Protein AF-A0A194AM82-F1 (afdb_monomer_lite)

Sequence (212 aa):
MKMALCCKLHKVRFSKILNLSLDFRRFFLSESYRCSDAWTRRLQAPLLQKFDFNELASRMYEKHEQQGITSVVDMQILTAKMDQLTMSNIELMEKIMFQYRHSKTYNPVDDSIVEAVVRAYINLDSAERLLPLIKDKFNYGLIPDSYTASLLMDYFIKKGSISEAAHIAYEMMLQEDFSNNVTYLLSLYACCKRLESLSDLTEEETDGTEEE

Organism: Pinctada fucata (NCBI:txid50426)

Structure (mmCIF, N/CA/C/O ba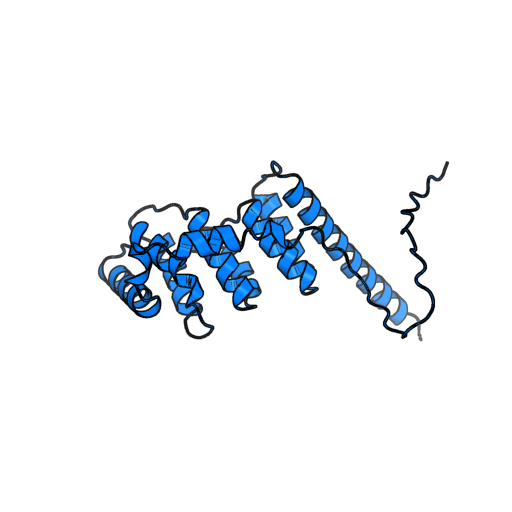ckbone):
data_AF-A0A194AM82-F1
#
_entry.id   AF-A0A194AM82-F1
#
loop_
_atom_site.group_PDB
_atom_site.id
_atom_site.type_symbol
_atom_site.label_atom_id
_atom_site.label_alt_id
_atom_site.label_comp_id
_atom_site.label_asym_id
_atom_site.label_entity_id
_atom_site.label_seq_id
_atom_site.pdbx_PDB_ins_code
_atom_site.Cartn_x
_atom_site.Cartn_y
_atom_site.Cartn_z
_atom_site.occupancy
_atom_site.B_iso_or_equiv
_atom_site.auth_seq_id
_atom_site.auth_comp_id
_atom_site.auth_asym_id
_atom_site.auth_atom_id
_atom_site.pdbx_PDB_model_num
ATOM 1 N N . MET A 1 1 ? 31.877 -11.424 -34.055 1.00 32.78 1 MET A N 1
ATOM 2 C CA . MET A 1 1 ? 30.735 -12.025 -33.336 1.00 32.78 1 MET A CA 1
ATOM 3 C C . MET A 1 1 ? 29.969 -10.903 -32.635 1.00 32.78 1 MET A C 1
ATOM 5 O O . MET A 1 1 ? 30.317 -10.531 -31.529 1.00 32.78 1 MET A O 1
ATOM 9 N N . LYS A 1 2 ? 29.013 -10.268 -33.325 1.00 30.61 2 LYS A N 1
ATOM 10 C CA . LYS A 1 2 ? 28.094 -9.270 -32.750 1.00 30.61 2 LYS A CA 1
ATOM 11 C C . LYS A 1 2 ? 26.686 -9.758 -33.079 1.00 30.61 2 LYS A C 1
ATOM 13 O O . LYS A 1 2 ? 26.302 -9.730 -34.243 1.00 30.61 2 LYS A O 1
ATOM 18 N N . MET A 1 3 ? 25.969 -10.288 -32.092 1.00 28.81 3 MET A N 1
ATOM 19 C CA . MET A 1 3 ? 24.555 -10.625 -32.246 1.00 28.81 3 MET A CA 1
ATOM 20 C C . MET A 1 3 ? 23.723 -9.435 -31.787 1.00 28.81 3 MET A C 1
ATOM 22 O O . MET A 1 3 ? 23.601 -9.172 -30.597 1.00 28.81 3 MET A O 1
ATOM 26 N N . ALA A 1 4 ? 23.172 -8.712 -32.758 1.00 32.12 4 ALA A N 1
ATOM 27 C CA . ALA A 1 4 ? 22.090 -7.772 -32.537 1.00 32.12 4 ALA A CA 1
ATOM 28 C C . ALA A 1 4 ? 20.788 -8.569 -32.360 1.00 32.12 4 ALA A C 1
ATOM 30 O O . ALA A 1 4 ? 20.318 -9.212 -33.301 1.00 32.12 4 ALA A O 1
ATOM 31 N N . LEU A 1 5 ? 20.196 -8.530 -31.166 1.00 33.12 5 LEU A N 1
ATOM 32 C CA . LEU A 1 5 ? 18.804 -8.930 -30.968 1.00 33.12 5 LEU A CA 1
ATOM 33 C C . LEU A 1 5 ? 17.905 -7.816 -31.513 1.00 33.12 5 LEU A C 1
ATOM 35 O O . LEU A 1 5 ? 17.524 -6.875 -30.826 1.00 33.12 5 LEU A O 1
ATOM 39 N N . CYS A 1 6 ? 17.600 -7.914 -32.805 1.00 30.84 6 CYS A N 1
ATOM 40 C CA . CYS A 1 6 ? 16.584 -7.107 -33.461 1.00 30.84 6 CYS A CA 1
ATOM 41 C C . CYS A 1 6 ? 15.200 -7.628 -33.039 1.00 30.84 6 CYS A C 1
ATOM 43 O O . CYS A 1 6 ? 14.691 -8.595 -33.611 1.00 30.84 6 CYS A O 1
ATOM 45 N N . CYS A 1 7 ? 14.586 -6.997 -32.036 1.00 33.06 7 CYS A N 1
ATOM 46 C CA . CYS A 1 7 ? 13.161 -7.160 -31.753 1.00 33.06 7 CYS A CA 1
ATOM 47 C C . CYS A 1 7 ? 12.358 -6.614 -32.942 1.00 33.06 7 CYS A C 1
ATOM 49 O O . CYS A 1 7 ? 12.108 -5.415 -33.060 1.00 33.06 7 CYS A O 1
ATOM 51 N N . LYS A 1 8 ? 11.976 -7.501 -33.867 1.00 33.91 8 LYS A N 1
ATOM 52 C CA . LYS A 1 8 ? 11.090 -7.174 -34.987 1.00 33.91 8 LYS A CA 1
ATOM 53 C C . LYS A 1 8 ? 9.702 -6.822 -34.451 1.00 33.91 8 LYS A C 1
ATOM 55 O O . LYS A 1 8 ? 8.880 -7.697 -34.196 1.00 33.91 8 LYS A O 1
ATOM 60 N N . LEU A 1 9 ? 9.430 -5.526 -34.333 1.00 39.31 9 LEU A N 1
ATOM 61 C CA . LEU A 1 9 ? 8.074 -4.991 -34.268 1.00 39.31 9 LEU A CA 1
ATOM 62 C C . LEU A 1 9 ? 7.344 -5.374 -35.562 1.00 39.31 9 LEU A C 1
ATOM 64 O O . LEU A 1 9 ? 7.725 -4.962 -36.661 1.00 39.31 9 LEU A O 1
ATOM 68 N N . HIS A 1 10 ? 6.300 -6.189 -35.436 1.00 32.84 10 HIS A N 1
ATOM 69 C CA . HIS A 1 10 ? 5.441 -6.569 -36.549 1.00 32.84 10 HIS A CA 1
ATOM 70 C C . HIS A 1 10 ? 4.645 -5.329 -36.998 1.00 32.84 10 HIS A C 1
ATOM 72 O O . HIS A 1 10 ? 3.606 -4.999 -36.432 1.00 32.84 10 HIS A O 1
ATOM 78 N N . LYS A 1 11 ? 5.146 -4.606 -38.008 1.00 36.44 11 LYS A N 1
ATOM 79 C CA . LYS A 1 11 ? 4.400 -3.528 -38.675 1.00 36.44 11 LYS A CA 1
ATOM 80 C C . LYS A 1 11 ? 3.257 -4.145 -39.479 1.00 36.44 11 LYS A C 1
ATOM 82 O O . LYS A 1 11 ? 3.450 -4.576 -40.614 1.00 36.44 11 LYS A O 1
ATOM 87 N N . VAL A 1 12 ? 2.066 -4.190 -38.894 1.00 41.62 12 VAL A N 1
ATOM 88 C CA . VAL A 1 12 ? 0.831 -4.435 -39.644 1.00 41.62 12 VAL A CA 1
ATOM 89 C C . VAL A 1 12 ? 0.488 -3.137 -40.381 1.00 41.62 12 VAL A C 1
ATOM 91 O O . VAL A 1 12 ? 0.204 -2.115 -39.762 1.00 41.62 12 VAL A O 1
ATOM 94 N N . ARG A 1 13 ? 0.587 -3.151 -41.715 1.00 34.31 13 ARG A N 1
ATOM 95 C CA . ARG A 1 13 ? 0.208 -2.026 -42.583 1.00 34.31 13 ARG A CA 1
ATOM 96 C C . ARG A 1 13 ? -1.318 -1.954 -42.674 1.00 34.31 13 ARG A C 1
ATOM 98 O O . ARG A 1 13 ? -1.911 -2.713 -43.433 1.00 34.31 13 ARG A O 1
ATOM 105 N N . PHE A 1 14 ? -1.932 -1.009 -41.969 1.00 35.41 14 PHE A N 1
ATOM 106 C CA . PHE A 1 14 ? -3.259 -0.510 -42.329 1.00 35.41 14 PHE A CA 1
ATOM 107 C C . PHE A 1 14 ? -3.101 0.693 -43.263 1.00 35.41 14 PHE A C 1
ATOM 109 O O . PHE A 1 14 ? -2.370 1.642 -42.984 1.00 35.41 14 PHE A O 1
ATOM 116 N N . SER A 1 15 ? -3.725 0.608 -44.434 1.00 35.66 15 SER A N 1
ATOM 117 C CA . SER A 1 15 ? -3.709 1.640 -45.466 1.00 35.66 15 SER A CA 1
ATOM 118 C C . SER A 1 15 ? -4.559 2.848 -45.065 1.00 35.66 15 SER A C 1
ATOM 120 O O . SER A 1 15 ? -5.743 2.686 -44.798 1.00 35.66 15 SER A O 1
ATOM 122 N N . LYS A 1 16 ? -3.931 4.034 -45.099 1.00 45.62 16 LYS A N 1
ATOM 123 C CA . LYS A 1 16 ? -4.493 5.396 -45.217 1.00 45.62 16 LYS A CA 1
ATOM 124 C C . LYS A 1 16 ? -5.854 5.639 -44.541 1.00 45.62 16 LYS A C 1
ATOM 126 O O . LYS A 1 16 ? -6.866 5.462 -45.199 1.00 45.62 16 LYS A O 1
ATOM 131 N N . ILE A 1 17 ? -5.837 6.184 -43.319 1.00 42.56 17 ILE A N 1
ATOM 132 C CA . ILE A 1 17 ? -6.759 7.207 -42.776 1.00 42.56 17 ILE A CA 1
ATOM 133 C C . ILE A 1 17 ? -6.094 7.774 -41.498 1.00 42.56 17 ILE A C 1
ATOM 135 O O . ILE A 1 17 ? -5.709 7.000 -40.633 1.00 42.56 17 ILE A O 1
ATOM 139 N N . LEU A 1 18 ? -5.974 9.110 -41.419 1.00 37.00 18 LEU A N 1
ATOM 140 C CA . LEU A 1 18 ? -5.574 9.951 -40.270 1.00 37.00 18 LEU A CA 1
ATOM 141 C C . LEU A 1 18 ? -4.182 9.712 -39.636 1.00 37.00 18 LEU A C 1
ATOM 143 O O . LEU A 1 18 ? -3.882 8.661 -39.083 1.00 37.00 18 LEU A O 1
ATOM 147 N N . ASN A 1 19 ? -3.356 10.767 -39.640 1.00 39.09 19 ASN A N 1
ATOM 148 C CA . ASN A 1 19 ? -2.159 10.899 -38.803 1.00 39.09 19 ASN A CA 1
ATOM 149 C C . ASN A 1 19 ? -2.562 10.995 -37.318 1.00 39.09 19 ASN A C 1
ATOM 151 O O . ASN A 1 19 ? -2.508 12.064 -36.719 1.00 39.09 19 ASN A O 1
ATOM 155 N N . LEU A 1 20 ? -2.977 9.880 -36.725 1.00 33.66 20 LEU A N 1
ATOM 156 C CA . LEU A 1 20 ? -2.804 9.644 -35.300 1.00 33.66 20 LEU A CA 1
ATOM 157 C C . LEU A 1 20 ? -1.699 8.599 -35.173 1.00 33.66 20 LEU A C 1
ATOM 159 O O . LEU A 1 20 ? -1.933 7.411 -35.401 1.00 33.66 20 LEU A O 1
ATOM 163 N N . SER A 1 21 ? -0.488 9.023 -34.813 1.00 39.28 21 SER A N 1
ATOM 164 C CA . SER A 1 21 ? 0.480 8.095 -34.232 1.00 39.28 21 SER A CA 1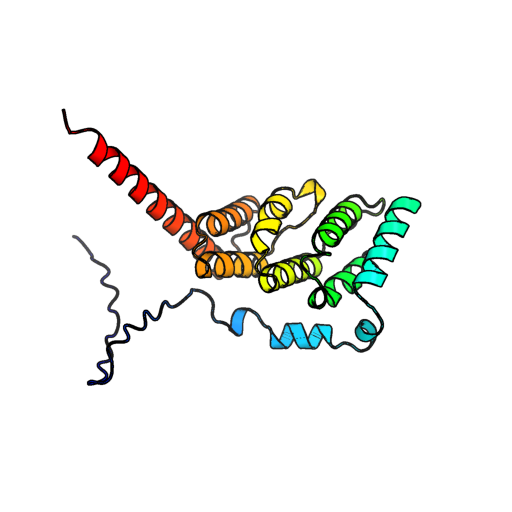
ATOM 165 C C . SER A 1 21 ? -0.045 7.711 -32.850 1.00 39.28 21 SER A C 1
ATOM 167 O O . SER A 1 21 ? 0.261 8.346 -31.844 1.00 39.28 21 SER A O 1
ATOM 169 N N . LEU A 1 22 ? -0.920 6.710 -32.802 1.00 40.84 22 LEU A N 1
ATOM 170 C CA . LEU A 1 22 ? -1.249 6.045 -31.552 1.00 40.84 22 LEU A CA 1
ATOM 171 C C . LEU A 1 22 ? -0.000 5.263 -31.140 1.00 40.84 22 LEU A C 1
ATOM 173 O O . LEU A 1 22 ? 0.216 4.143 -31.606 1.00 40.84 22 LEU A O 1
ATOM 177 N N . ASP A 1 23 ? 0.836 5.869 -30.299 1.00 44.25 23 ASP A N 1
ATOM 178 C CA . ASP A 1 23 ? 1.903 5.167 -29.591 1.00 44.25 23 ASP A CA 1
ATOM 179 C C . ASP A 1 23 ? 1.256 4.153 -28.645 1.00 44.25 23 ASP A C 1
ATOM 181 O O . ASP A 1 23 ? 0.955 4.426 -27.484 1.00 44.25 23 ASP A O 1
ATOM 185 N N . PHE A 1 24 ? 0.993 2.956 -29.165 1.00 45.97 24 PHE A N 1
ATOM 186 C CA . PHE A 1 24 ? 0.485 1.841 -28.379 1.00 45.97 24 PHE A CA 1
ATOM 187 C C . PHE A 1 24 ? 1.631 1.295 -27.515 1.00 45.97 24 PHE A C 1
ATOM 189 O O . PHE A 1 24 ? 2.280 0.302 -27.853 1.00 45.97 24 PHE A O 1
ATOM 196 N N . ARG A 1 25 ? 1.919 1.965 -26.393 1.00 60.66 25 ARG A N 1
ATOM 197 C CA . ARG A 1 25 ? 2.828 1.432 -25.373 1.00 60.66 25 ARG A CA 1
ATOM 198 C C . ARG A 1 25 ? 2.159 0.220 -24.729 1.00 60.66 25 ARG A C 1
ATOM 200 O O . ARG A 1 25 ? 1.132 0.340 -24.067 1.00 60.66 25 ARG A O 1
ATOM 207 N N . ARG A 1 26 ? 2.722 -0.971 -24.946 1.00 68.06 26 ARG A N 1
ATOM 208 C CA . ARG A 1 26 ? 2.324 -2.171 -24.201 1.00 68.06 26 ARG A CA 1
ATOM 209 C C . ARG A 1 26 ? 2.982 -2.119 -22.827 1.00 68.06 26 ARG A C 1
ATOM 211 O O . ARG A 1 26 ? 4.204 -2.173 -22.740 1.00 68.06 26 ARG A O 1
ATOM 218 N N . PHE A 1 27 ? 2.169 -2.004 -21.783 1.00 78.31 27 PHE A N 1
ATOM 219 C CA . PHE A 1 27 ? 2.623 -2.129 -20.399 1.00 78.31 27 PHE A CA 1
ATOM 220 C C . PHE A 1 27 ? 2.801 -3.604 -20.017 1.00 78.31 27 PHE A C 1
ATOM 222 O O . PHE A 1 27 ? 2.249 -4.492 -20.670 1.00 78.31 27 PHE A O 1
ATOM 229 N N . PHE A 1 28 ? 3.610 -3.854 -18.985 1.00 81.38 28 PHE A N 1
ATOM 230 C CA . PHE A 1 28 ? 3.999 -5.202 -18.562 1.00 81.38 28 PHE A CA 1
ATOM 231 C C . PHE A 1 28 ? 2.803 -6.012 -18.040 1.00 81.38 28 PHE A C 1
ATOM 233 O 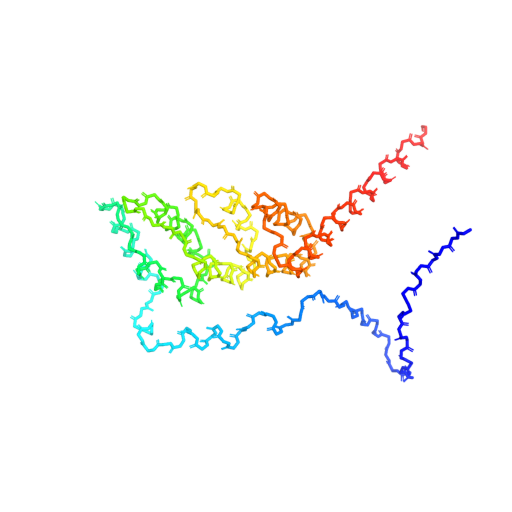O . PHE A 1 28 ? 2.692 -7.204 -18.319 1.00 81.38 28 PHE A O 1
ATOM 240 N N . LEU A 1 29 ? 1.894 -5.351 -17.314 1.00 90.69 29 LEU A N 1
ATOM 241 C CA . LEU A 1 29 ? 0.690 -5.959 -16.756 1.00 90.69 29 LEU A CA 1
ATOM 242 C C . LEU A 1 29 ? -0.535 -5.643 -17.617 1.00 90.69 29 LEU A C 1
ATOM 244 O O . LEU A 1 29 ? -0.755 -4.505 -18.041 1.00 90.69 29 LEU A O 1
ATOM 248 N N . SER A 1 30 ? -1.368 -6.659 -17.845 1.00 90.25 30 SER A N 1
ATOM 249 C CA . SER A 1 30 ? -2.693 -6.470 -18.428 1.00 90.25 30 SER A CA 1
ATOM 250 C C . SER A 1 30 ? -3.652 -5.857 -17.409 1.00 90.25 30 SER A C 1
ATOM 252 O O . SER A 1 30 ? -3.513 -6.043 -16.202 1.00 90.25 30 SER A O 1
ATOM 254 N N . GLU A 1 31 ? -4.704 -5.199 -17.891 1.00 87.38 31 GLU A N 1
ATOM 255 C CA . GLU A 1 31 ? -5.760 -4.663 -17.018 1.00 87.38 31 GLU A CA 1
ATOM 256 C C . GLU A 1 31 ? -6.475 -5.754 -16.202 1.00 87.38 31 GLU A C 1
ATOM 258 O O . GLU A 1 31 ? -6.923 -5.508 -15.084 1.00 87.38 31 GLU A O 1
ATOM 263 N N . SER A 1 32 ? -6.501 -6.993 -16.702 1.00 88.25 32 SER A N 1
ATOM 264 C CA . SER A 1 32 ? -7.036 -8.144 -15.969 1.00 88.25 32 SER A CA 1
ATOM 265 C C . SER A 1 32 ? -6.229 -8.504 -14.718 1.00 88.25 32 SER A C 1
ATOM 267 O O . SER A 1 32 ? -6.783 -9.134 -13.821 1.00 88.25 32 SER A O 1
ATOM 269 N N . TYR A 1 33 ? -4.954 -8.097 -14.626 1.00 91.38 33 TYR A N 1
ATOM 270 C CA . TYR A 1 33 ? -4.108 -8.357 -13.456 1.00 91.38 33 TYR A CA 1
ATOM 271 C C . TYR A 1 33 ? -4.688 -7.732 -12.183 1.00 91.38 33 TYR A C 1
ATOM 273 O O . TYR A 1 33 ? -4.546 -8.296 -11.109 1.00 91.38 33 TYR A O 1
ATOM 281 N N . ARG A 1 34 ? -5.412 -6.608 -12.294 1.00 90.38 34 ARG A N 1
ATOM 282 C CA . ARG A 1 34 ? -6.018 -5.911 -11.146 1.00 90.38 34 ARG A CA 1
ATOM 283 C C . ARG A 1 34 ? -7.115 -6.708 -10.447 1.00 90.38 34 ARG A C 1
ATOM 285 O O . ARG A 1 34 ? -7.503 -6.339 -9.335 1.00 90.38 34 ARG A O 1
ATOM 292 N N . CYS A 1 35 ? -7.655 -7.748 -11.086 1.00 92.75 35 CYS A N 1
ATOM 293 C CA . CYS A 1 35 ? -8.739 -8.568 -10.543 1.00 92.75 35 CYS A CA 1
ATOM 294 C C . CYS A 1 35 ? -9.927 -7.731 -10.023 1.00 92.75 35 CYS A C 1
ATOM 296 O O . CYS A 1 35 ? -10.542 -8.083 -9.016 1.00 92.75 35 CYS A O 1
ATOM 298 N N . SER A 1 36 ? -10.243 -6.613 -10.691 1.00 91.06 36 SER A N 1
ATOM 299 C CA . SER A 1 36 ? -11.221 -5.625 -10.214 1.00 91.06 36 SER A CA 1
ATOM 300 C C . SER A 1 36 ? -12.595 -6.242 -9.952 1.00 91.06 36 SER A C 1
ATOM 302 O O . SER A 1 36 ? -13.182 -5.992 -8.907 1.00 91.06 36 SER A O 1
ATOM 304 N N . ASP A 1 37 ? -13.068 -7.136 -10.824 1.00 91.88 37 ASP A N 1
ATOM 305 C CA . ASP A 1 37 ? -14.367 -7.800 -10.649 1.00 91.88 37 ASP A CA 1
ATOM 306 C C . ASP A 1 37 ? -14.409 -8.701 -9.407 1.00 91.88 37 ASP A C 1
ATOM 308 O O . ASP A 1 37 ? -15.409 -8.750 -8.686 1.00 91.88 37 ASP A O 1
ATOM 312 N N . ALA A 1 38 ? -13.326 -9.441 -9.151 1.00 91.62 38 ALA A N 1
ATOM 313 C CA . ALA A 1 38 ? -13.211 -10.286 -7.967 1.00 91.62 38 ALA A CA 1
ATOM 314 C C . ALA A 1 38 ? -13.143 -9.428 -6.695 1.00 91.62 38 ALA A C 1
ATOM 316 O O . ALA A 1 38 ? -13.830 -9.726 -5.715 1.00 91.62 38 ALA A O 1
ATOM 317 N N . TRP A 1 39 ? -12.387 -8.329 -6.747 1.00 91.25 39 TRP A N 1
ATOM 318 C CA . TRP A 1 39 ? -12.270 -7.363 -5.661 1.00 91.25 39 TRP A CA 1
ATOM 319 C C . TRP A 1 39 ? -13.615 -6.711 -5.322 1.00 91.25 39 TRP A C 1
ATOM 321 O O . TRP A 1 39 ? -14.055 -6.768 -4.176 1.00 91.25 39 TRP A O 1
ATOM 331 N N . THR A 1 40 ? -14.326 -6.167 -6.311 1.00 90.56 40 THR A N 1
ATOM 332 C CA . THR A 1 40 ? -15.628 -5.517 -6.103 1.00 90.56 40 THR A CA 1
ATOM 333 C C . THR A 1 40 ? -16.664 -6.491 -5.551 1.00 90.56 40 THR A C 1
ATOM 335 O O . THR A 1 40 ? -17.414 -6.137 -4.643 1.00 90.56 40 THR A O 1
ATOM 338 N N . ARG A 1 41 ? -16.678 -7.746 -6.022 1.00 91.12 41 ARG A N 1
ATOM 339 C CA . ARG A 1 41 ? -17.577 -8.780 -5.488 1.00 91.12 41 ARG A CA 1
ATOM 340 C C . ARG A 1 41 ? -17.338 -9.038 -3.996 1.00 91.12 41 ARG A C 1
ATOM 342 O O . ARG A 1 41 ? -18.305 -9.207 -3.258 1.00 91.12 41 ARG A O 1
ATOM 349 N N . ARG A 1 42 ? -16.079 -9.026 -3.539 1.00 87.62 42 ARG A N 1
ATOM 350 C CA . ARG A 1 42 ? -15.726 -9.167 -2.113 1.00 87.62 42 ARG A CA 1
ATOM 351 C C . ARG A 1 42 ? -16.340 -8.049 -1.261 1.00 87.62 42 ARG A C 1
ATOM 353 O O . ARG A 1 42 ? -16.835 -8.320 -0.170 1.00 87.62 42 ARG A O 1
ATOM 360 N N . LEU A 1 43 ? -16.343 -6.813 -1.766 1.00 87.19 43 LEU A N 1
ATOM 361 C CA . LEU A 1 43 ? -16.842 -5.634 -1.043 1.00 87.19 43 LEU A CA 1
ATOM 362 C C . LEU A 1 43 ? -18.378 -5.558 -0.960 1.00 87.19 43 LEU A C 1
ATOM 364 O O . LEU A 1 43 ? -18.920 -4.878 -0.092 1.00 87.19 43 LEU A O 1
ATOM 368 N N . GLN A 1 44 ? -19.095 -6.293 -1.814 1.00 87.62 44 GLN A N 1
ATOM 369 C CA . GLN A 1 44 ? -20.564 -6.312 -1.852 1.00 87.62 44 GLN A CA 1
ATOM 370 C C . GLN A 1 44 ? -21.218 -7.183 -0.762 1.00 87.62 44 GLN A C 1
ATOM 372 O O . GLN A 1 44 ? -22.442 -7.326 -0.747 1.00 87.62 44 GLN A O 1
ATOM 377 N N . ALA A 1 45 ? -20.445 -7.765 0.160 1.00 88.56 45 ALA A N 1
ATOM 378 C CA . ALA A 1 45 ? -20.987 -8.610 1.220 1.00 88.56 45 ALA A CA 1
ATOM 379 C C . ALA A 1 45 ? -22.041 -7.857 2.075 1.00 88.56 45 ALA A C 1
ATOM 381 O O . ALA A 1 45 ? -21.755 -6.760 2.563 1.00 88.56 45 ALA A O 1
ATOM 382 N N . PRO A 1 46 ? -23.234 -8.437 2.344 1.00 88.31 46 PRO A N 1
ATOM 383 C CA . PRO A 1 46 ? -24.317 -7.744 3.058 1.00 88.31 46 PRO A CA 1
ATOM 384 C C . PRO A 1 46 ? -23.938 -7.221 4.450 1.00 88.31 46 PRO A C 1
ATOM 386 O O . PRO A 1 46 ? -24.467 -6.211 4.907 1.00 88.31 46 PRO A O 1
ATOM 389 N N . LEU A 1 47 ? -23.005 -7.895 5.130 1.00 86.00 47 LEU A N 1
ATOM 390 C CA . LEU A 1 47 ? -22.509 -7.476 6.442 1.00 86.00 47 LEU A CA 1
ATOM 391 C C . LEU A 1 47 ? -21.739 -6.153 6.379 1.00 86.00 47 LEU A C 1
ATOM 393 O O . LEU A 1 47 ? -21.825 -5.362 7.314 1.00 86.00 47 LEU A O 1
ATOM 397 N N . LEU A 1 48 ? -21.034 -5.893 5.275 1.00 86.69 48 LEU A N 1
ATOM 398 C CA . LEU A 1 48 ? -20.254 -4.674 5.099 1.00 86.69 48 LEU A CA 1
ATOM 399 C C . LEU A 1 48 ? -21.159 -3.470 4.843 1.00 86.69 48 LEU A C 1
ATOM 401 O O . LEU A 1 48 ? -20.837 -2.376 5.281 1.00 86.69 48 LEU A O 1
ATOM 405 N N . GLN A 1 49 ? -22.316 -3.626 4.193 1.00 85.31 49 GLN A N 1
ATOM 406 C CA . GLN A 1 49 ? -23.198 -2.495 3.852 1.00 85.31 49 GLN A CA 1
ATOM 407 C C . GLN A 1 49 ? -23.689 -1.681 5.060 1.00 85.31 49 GLN A C 1
ATOM 409 O O . GLN A 1 49 ? -24.073 -0.531 4.896 1.00 85.31 49 GLN A O 1
ATOM 414 N N . LYS A 1 50 ? -23.641 -2.252 6.266 1.00 88.69 50 LYS A N 1
ATOM 415 C CA . LYS A 1 50 ? -24.081 -1.600 7.506 1.00 88.69 50 LYS A CA 1
ATOM 416 C C . LYS A 1 50 ? -23.104 -0.559 8.056 1.00 88.69 50 LYS A C 1
ATOM 418 O O . LYS A 1 50 ? -23.466 0.142 8.992 1.00 88.69 50 LYS A O 1
ATOM 423 N N . PHE A 1 51 ? -21.881 -0.502 7.535 1.00 90.19 51 PHE A N 1
ATOM 424 C CA . PHE A 1 51 ? -20.823 0.355 8.061 1.00 90.19 51 PHE A CA 1
ATOM 425 C C . PHE A 1 51 ? -20.513 1.506 7.102 1.00 90.19 51 PHE A C 1
ATOM 427 O O . PHE A 1 51 ? -20.337 1.281 5.898 1.00 90.19 51 PHE A O 1
ATOM 434 N N . ASP A 1 52 ? -20.415 2.708 7.664 1.00 93.81 52 ASP A N 1
ATOM 435 C CA . ASP A 1 52 ? -19.859 3.904 7.031 1.00 93.81 52 ASP A CA 1
ATOM 436 C C . ASP A 1 52 ? -18.381 4.060 7.417 1.00 93.81 52 ASP A C 1
ATOM 438 O O . ASP A 1 52 ? -18.004 3.817 8.569 1.00 93.81 52 ASP A O 1
ATOM 442 N N . PHE A 1 53 ? -17.542 4.449 6.456 1.00 93.75 53 PHE A N 1
ATOM 443 C CA . PHE A 1 53 ? -16.108 4.624 6.671 1.00 93.75 53 PHE A CA 1
ATOM 444 C C . PHE A 1 53 ? -15.812 5.684 7.734 1.00 93.75 53 PHE A C 1
ATOM 446 O O . PHE A 1 53 ? -15.021 5.426 8.637 1.00 93.75 53 PHE A O 1
ATOM 453 N N . ASN A 1 54 ? -16.439 6.862 7.660 1.00 94.56 54 ASN A N 1
ATOM 454 C CA . ASN A 1 54 ? -16.104 7.987 8.536 1.00 94.56 54 ASN A CA 1
ATOM 455 C C . ASN A 1 54 ? -16.567 7.731 9.973 1.00 94.56 54 ASN A C 1
ATOM 457 O O . ASN A 1 54 ? -15.838 8.043 10.919 1.00 94.56 54 ASN A O 1
ATOM 461 N N . GLU A 1 55 ? -17.751 7.135 10.139 1.00 94.50 55 GLU A N 1
ATOM 462 C CA . GLU A 1 55 ? -18.261 6.738 11.454 1.00 94.50 55 GLU A CA 1
ATOM 463 C C . GLU A 1 55 ? -17.343 5.692 12.100 1.00 94.50 55 GLU A C 1
ATOM 465 O O . GLU A 1 55 ? -16.923 5.843 13.251 1.00 94.50 55 GLU A O 1
ATOM 470 N N . LEU A 1 56 ? -16.974 4.652 11.344 1.00 95.06 56 LEU A N 1
ATOM 471 C CA . LEU A 1 56 ? -16.091 3.600 11.835 1.00 95.06 56 LEU A CA 1
ATOM 472 C C . LEU A 1 56 ? -14.688 4.132 12.148 1.00 95.06 56 LEU A C 1
ATOM 474 O O . LEU A 1 56 ? -14.154 3.818 13.211 1.00 95.06 56 LEU A O 1
ATOM 478 N N . ALA A 1 57 ? -14.116 4.953 11.265 1.00 95.44 57 ALA A N 1
ATOM 479 C CA . ALA A 1 57 ? -12.800 5.561 11.435 1.00 95.44 57 ALA A CA 1
ATOM 480 C C . ALA A 1 57 ? -12.740 6.416 12.706 1.00 95.44 57 ALA A C 1
ATOM 482 O O . ALA A 1 57 ? -11.849 6.228 13.533 1.00 95.44 57 ALA A O 1
ATOM 483 N N . SER A 1 58 ? -13.724 7.299 12.899 1.00 94.19 58 SER A N 1
ATOM 484 C CA . SER A 1 58 ? -13.813 8.165 14.084 1.00 94.19 58 SER A CA 1
ATOM 485 C C . SER A 1 58 ? -13.939 7.337 15.361 1.00 94.19 58 SER A C 1
ATOM 487 O O . SER A 1 58 ? -13.183 7.529 16.312 1.00 94.19 58 SER A O 1
ATOM 489 N N . ARG A 1 59 ? -14.819 6.327 15.351 1.00 94.69 59 ARG A N 1
ATOM 490 C CA . ARG A 1 59 ? -15.005 5.414 16.484 1.00 94.69 59 ARG A CA 1
ATOM 491 C C . ARG A 1 59 ? -13.731 4.640 16.820 1.00 94.69 59 ARG A C 1
ATOM 493 O O . ARG A 1 59 ? -13.421 4.450 17.993 1.00 94.69 59 ARG A O 1
ATOM 500 N N . MET A 1 60 ? -13.010 4.156 15.809 1.00 94.06 60 MET A N 1
ATOM 501 C CA . MET A 1 60 ? -11.741 3.450 16.001 1.00 94.06 60 MET A CA 1
ATOM 502 C C . MET A 1 60 ? -10.669 4.371 16.579 1.00 94.06 60 MET A C 1
ATOM 504 O O . MET A 1 60 ? -9.987 3.974 17.522 1.00 94.06 60 MET A O 1
ATOM 508 N N . TYR A 1 61 ? -10.560 5.588 16.049 1.00 94.69 61 TYR A N 1
ATOM 509 C CA . TYR A 1 61 ? -9.599 6.588 16.500 1.00 94.69 61 TYR A CA 1
ATOM 510 C C . TYR A 1 61 ? -9.824 6.954 17.974 1.00 94.69 61 TYR A C 1
ATOM 512 O O . TYR A 1 61 ? -8.913 6.839 18.791 1.00 94.69 61 TYR A O 1
ATOM 520 N N . GLU A 1 62 ? -11.058 7.301 18.351 1.00 93.56 62 GLU A N 1
ATOM 521 C CA . GLU A 1 62 ? -11.410 7.641 19.737 1.00 93.56 62 GLU A CA 1
ATOM 522 C C . GLU A 1 62 ? -11.194 6.468 20.698 1.00 93.56 62 GLU A C 1
ATOM 524 O O . GLU A 1 62 ? -10.662 6.636 21.799 1.00 93.56 62 GLU A O 1
ATOM 529 N N . LYS A 1 63 ? -11.572 5.253 20.283 1.00 92.00 63 LYS A N 1
ATOM 530 C CA . LYS A 1 63 ? -11.372 4.043 21.087 1.00 92.00 63 LYS A CA 1
ATOM 531 C C . LYS A 1 63 ? -9.890 3.766 21.320 1.00 92.00 63 LYS A C 1
ATOM 533 O O . LYS A 1 63 ? -9.518 3.380 22.431 1.00 92.00 63 LYS A O 1
ATOM 538 N N . HIS A 1 64 ? -9.048 3.960 20.306 1.00 92.69 64 HIS A N 1
ATOM 539 C CA . HIS A 1 64 ? -7.609 3.803 20.458 1.00 92.69 64 HIS A CA 1
ATOM 540 C C . HIS A 1 64 ? -7.029 4.850 21.413 1.00 92.69 64 HIS A C 1
ATOM 542 O O . HIS A 1 64 ? -6.283 4.477 22.310 1.00 92.69 64 HIS A O 1
ATOM 548 N N . GLU A 1 65 ? -7.417 6.120 21.307 1.00 91.12 65 GLU A N 1
ATOM 549 C CA . GLU A 1 65 ? -6.955 7.167 22.234 1.00 91.12 65 GLU A CA 1
ATOM 550 C C . GLU A 1 65 ? -7.340 6.867 23.693 1.00 91.12 65 GLU A C 1
ATOM 552 O O . GLU A 1 65 ? -6.549 7.066 24.614 1.00 91.12 65 GLU A O 1
ATOM 557 N N . GLN A 1 66 ? -8.539 6.324 23.925 1.00 91.81 66 GLN A N 1
ATOM 558 C CA . GLN A 1 66 ? -9.013 6.008 25.276 1.00 91.81 66 GLN A CA 1
ATOM 559 C C . GLN A 1 66 ? -8.414 4.715 25.847 1.00 91.81 66 GLN A C 1
ATOM 561 O O . GLN A 1 66 ? -8.124 4.630 27.040 1.00 91.81 66 GLN A O 1
ATOM 566 N N . GLN A 1 67 ? -8.282 3.671 25.024 1.00 90.38 67 GLN A N 1
ATOM 567 C CA . GLN A 1 67 ? -7.998 2.306 25.493 1.00 90.38 67 GLN A CA 1
ATOM 568 C C . GLN A 1 67 ? -6.626 1.784 25.040 1.00 90.38 67 GLN A C 1
ATOM 570 O O . GLN A 1 67 ? -6.081 0.860 25.654 1.00 90.38 67 GLN A O 1
ATOM 575 N N . GLY A 1 68 ? -6.036 2.369 23.999 1.00 88.25 68 GLY A N 1
ATOM 576 C CA . GLY A 1 68 ? -4.817 1.915 23.318 1.00 88.25 68 GLY A CA 1
ATOM 577 C C . GLY A 1 68 ? -5.010 0.645 22.484 1.00 88.25 68 GLY A C 1
ATOM 578 O O . GLY A 1 68 ? -4.041 -0.058 22.188 1.00 88.25 68 GLY A O 1
ATOM 579 N N . ILE A 1 69 ? -6.259 0.279 22.171 1.00 85.69 69 ILE A N 1
ATOM 580 C CA . ILE A 1 69 ? -6.598 -0.987 21.511 1.00 85.69 69 ILE A CA 1
ATOM 581 C C . ILE A 1 69 ? -7.314 -0.714 20.192 1.00 85.69 69 ILE A C 1
ATOM 583 O O . ILE A 1 69 ? -8.374 -0.089 20.173 1.00 85.69 69 ILE A O 1
ATOM 587 N N . THR A 1 70 ? -6.776 -1.277 19.112 1.00 87.38 70 THR A N 1
ATOM 588 C CA . THR A 1 70 ? -7.411 -1.311 17.795 1.00 87.38 70 THR A CA 1
ATOM 589 C C . THR A 1 70 ? -7.625 -2.769 17.409 1.00 87.38 70 THR A C 1
ATOM 591 O O . THR A 1 70 ? -6.681 -3.555 17.357 1.00 87.38 70 THR A O 1
ATOM 594 N N . SER A 1 71 ? -8.880 -3.154 17.178 1.00 89.50 71 SER A N 1
ATOM 595 C CA . SER A 1 71 ? -9.225 -4.529 16.805 1.00 89.50 71 SER A CA 1
ATOM 596 C C . SER A 1 71 ? -8.831 -4.808 15.356 1.00 89.50 71 SER A C 1
ATOM 598 O O . SER A 1 71 ? -9.118 -3.997 14.476 1.00 89.50 71 SER A O 1
ATOM 600 N N . VAL A 1 72 ? -8.263 -5.990 15.098 1.00 90.00 72 VAL A N 1
ATOM 601 C CA . VAL A 1 72 ? -7.997 -6.491 13.736 1.00 90.00 72 VAL A CA 1
ATOM 602 C C . VAL A 1 72 ? -9.276 -6.501 12.901 1.00 90.00 72 VAL A C 1
ATOM 604 O O . VAL A 1 72 ? -9.269 -6.085 11.748 1.00 90.00 72 VAL A O 1
ATOM 607 N N . VAL A 1 73 ? -10.398 -6.910 13.502 1.00 90.00 73 VAL A N 1
ATOM 608 C CA . VAL A 1 73 ? -11.693 -6.988 12.813 1.00 90.00 73 VAL A CA 1
ATOM 609 C C . VAL A 1 73 ? -12.201 -5.597 12.437 1.00 90.00 73 VAL A C 1
ATOM 611 O O . VAL A 1 73 ? -12.663 -5.405 11.318 1.00 90.00 73 VAL A O 1
ATOM 614 N N . ASP A 1 74 ? -12.083 -4.617 13.340 1.00 91.94 74 ASP A N 1
ATOM 615 C CA . ASP A 1 74 ? -12.486 -3.236 13.042 1.00 91.94 74 ASP A CA 1
ATOM 616 C C . ASP A 1 74 ? -11.634 -2.674 11.888 1.00 91.94 74 ASP A C 1
ATOM 618 O O . ASP A 1 74 ? -12.177 -2.087 10.954 1.00 91.94 74 ASP A O 1
ATOM 622 N N . MET A 1 75 ? -10.321 -2.942 11.897 1.00 93.56 75 MET A N 1
ATOM 623 C CA . MET A 1 75 ? -9.402 -2.545 10.826 1.00 93.56 75 MET A CA 1
ATOM 624 C C . MET A 1 75 ? -9.741 -3.207 9.484 1.00 93.56 75 MET A C 1
ATOM 626 O O . MET A 1 75 ? -9.760 -2.531 8.461 1.00 93.56 75 MET A O 1
ATOM 630 N N . GLN A 1 76 ? -10.064 -4.502 9.470 1.00 92.06 76 GLN A N 1
ATOM 631 C CA . GLN A 1 76 ? -10.478 -5.218 8.256 1.00 92.06 76 GLN A CA 1
ATOM 632 C C . GLN A 1 76 ? -11.818 -4.718 7.696 1.00 92.06 76 GLN A C 1
ATOM 634 O O . GLN A 1 76 ? -12.006 -4.663 6.480 1.00 92.06 76 GLN A O 1
ATOM 639 N N . ILE A 1 77 ? -12.767 -4.350 8.564 1.00 93.25 77 ILE A N 1
ATOM 640 C CA . ILE A 1 77 ? -14.036 -3.750 8.129 1.00 93.25 77 ILE A CA 1
ATOM 641 C C . ILE A 1 77 ? -13.776 -2.353 7.559 1.00 93.25 77 ILE A C 1
ATOM 643 O O . ILE A 1 77 ? -14.320 -2.024 6.504 1.00 93.25 77 ILE A O 1
ATOM 647 N N . LEU A 1 78 ? -12.922 -1.557 8.210 1.00 94.75 78 LEU A N 1
ATOM 648 C CA . LEU A 1 78 ? -12.545 -0.226 7.737 1.00 94.75 78 LEU A CA 1
ATOM 649 C C . LEU A 1 78 ? -11.865 -0.294 6.366 1.00 94.75 78 LEU A C 1
ATOM 651 O O . LEU A 1 78 ? -12.244 0.441 5.457 1.00 94.75 78 LEU A O 1
ATOM 655 N N . THR A 1 79 ? -10.924 -1.222 6.172 1.00 93.31 79 THR A N 1
ATOM 656 C CA . THR A 1 79 ? -10.215 -1.380 4.893 1.00 93.31 79 THR A CA 1
ATOM 657 C C . THR A 1 79 ? -11.131 -1.881 3.776 1.00 93.31 79 THR A C 1
ATOM 659 O O . THR A 1 79 ? -10.951 -1.533 2.609 1.00 93.31 79 THR A O 1
ATOM 662 N N . ALA A 1 80 ? -12.177 -2.637 4.114 1.00 92.75 80 ALA A N 1
ATOM 663 C CA . ALA A 1 80 ? -13.231 -3.003 3.173 1.00 92.75 80 ALA A CA 1
ATOM 664 C C . ALA A 1 80 ? -14.137 -1.819 2.770 1.00 92.75 80 ALA A C 1
ATOM 666 O O . ALA A 1 80 ? -14.897 -1.948 1.814 1.00 92.75 80 ALA A O 1
ATOM 667 N N . LYS A 1 81 ? -14.056 -0.681 3.470 1.00 93.81 81 LYS A N 1
ATOM 668 C CA . LYS A 1 81 ? -14.796 0.563 3.189 1.00 93.81 81 LYS A CA 1
ATOM 669 C C . LYS A 1 81 ? -13.957 1.669 2.570 1.00 93.81 81 LYS A C 1
ATOM 671 O O . LYS A 1 81 ? -14.382 2.817 2.484 1.00 93.81 81 LYS A O 1
ATOM 676 N N . MET A 1 82 ? -12.769 1.318 2.099 1.00 92.38 82 MET A N 1
ATOM 677 C CA . MET A 1 82 ? -11.841 2.265 1.490 1.00 92.38 82 MET A CA 1
ATOM 678 C C . MET A 1 82 ? -12.298 2.780 0.120 1.00 92.38 82 MET A C 1
ATOM 680 O O . MET A 1 82 ? -11.686 3.698 -0.414 1.00 92.38 82 MET A O 1
ATOM 684 N N . ASP A 1 83 ? -13.381 2.238 -0.443 1.00 90.56 83 ASP A N 1
ATOM 685 C CA . ASP A 1 83 ? -14.080 2.835 -1.585 1.00 90.56 83 ASP A CA 1
ATOM 686 C C . ASP A 1 83 ? -14.678 4.215 -1.254 1.00 90.56 83 ASP A C 1
ATOM 688 O O . ASP A 1 83 ? -14.863 5.030 -2.154 1.00 90.56 83 ASP A O 1
ATOM 692 N N . GLN A 1 84 ? -14.936 4.491 0.028 1.00 92.56 84 GLN A N 1
ATOM 693 C CA . GLN A 1 84 ? -15.437 5.772 0.538 1.00 92.56 84 GLN A CA 1
ATOM 694 C C . GLN A 1 84 ? -14.316 6.727 0.984 1.00 92.56 84 GLN A C 1
ATOM 696 O O . GLN A 1 84 ? -14.598 7.827 1.468 1.00 92.56 84 GLN A O 1
ATOM 701 N N . LEU A 1 85 ? -13.049 6.317 0.863 1.00 95.19 85 LEU A N 1
ATOM 702 C CA . LEU A 1 85 ? -11.909 7.165 1.193 1.00 95.19 85 LEU A CA 1
ATOM 703 C C . LEU A 1 85 ? -11.864 8.362 0.231 1.00 95.19 85 LEU A C 1
ATOM 705 O O . LEU A 1 85 ? -12.074 8.226 -0.972 1.00 95.19 85 LEU A O 1
ATOM 709 N N . THR A 1 86 ? -11.568 9.542 0.758 1.00 96.19 86 THR A N 1
ATOM 710 C CA . THR A 1 86 ? -11.430 10.795 0.017 1.00 96.19 86 THR A CA 1
ATOM 711 C C . THR A 1 86 ? -10.156 11.521 0.446 1.00 96.19 86 THR A C 1
ATOM 713 O O . THR A 1 86 ? -9.544 11.220 1.471 1.00 96.19 86 THR A O 1
ATOM 716 N N . MET A 1 87 ? -9.762 12.553 -0.303 1.00 94.12 87 MET A N 1
ATOM 717 C CA . MET A 1 87 ? -8.594 13.367 0.059 1.00 94.12 87 MET A CA 1
ATOM 718 C C . MET A 1 87 ? -8.722 14.041 1.434 1.00 94.12 87 MET A C 1
ATOM 720 O O . MET A 1 87 ? -7.707 14.337 2.053 1.00 94.12 87 MET A O 1
ATOM 724 N N . SER A 1 88 ? -9.940 14.268 1.941 1.00 94.62 88 SER A N 1
ATOM 725 C CA . SER A 1 88 ? -10.144 14.903 3.249 1.00 94.62 88 SER A CA 1
ATOM 726 C C . SER A 1 88 ? -9.924 13.962 4.433 1.00 94.62 88 SER A C 1
ATOM 728 O O . SER A 1 88 ? -9.644 14.434 5.529 1.00 94.62 88 SER A O 1
ATOM 730 N N . ASN A 1 89 ? -10.080 12.647 4.246 1.00 94.56 89 ASN A N 1
ATOM 731 C CA . ASN A 1 89 ? -9.961 11.656 5.322 1.00 94.56 89 ASN A CA 1
ATOM 732 C C . ASN A 1 89 ? -8.744 10.719 5.161 1.00 94.56 89 ASN A C 1
ATOM 734 O O . ASN A 1 89 ? -8.513 9.869 6.021 1.00 94.56 89 ASN A O 1
ATOM 738 N N . ILE A 1 90 ? -7.911 10.922 4.134 1.00 95.69 90 ILE A N 1
ATOM 739 C CA . ILE A 1 90 ? -6.680 10.148 3.908 1.00 95.69 90 ILE A CA 1
ATOM 740 C C . ILE A 1 90 ? -5.692 10.249 5.081 1.00 95.69 90 ILE A C 1
ATOM 742 O O . ILE A 1 90 ? -5.142 9.244 5.519 1.00 95.69 90 ILE A O 1
ATOM 746 N N . GLU A 1 91 ? -5.536 11.433 5.677 1.00 95.62 91 GLU A N 1
ATOM 747 C CA . GLU A 1 91 ? -4.667 11.626 6.847 1.00 95.62 91 GLU A CA 1
ATOM 748 C C . GLU A 1 91 ? -5.198 10.912 8.093 1.00 95.62 91 GLU A C 1
ATOM 750 O O . GLU A 1 91 ? -4.424 10.426 8.918 1.00 95.62 91 GLU A O 1
ATOM 755 N N . LEU A 1 92 ? -6.525 10.830 8.242 1.00 95.44 92 LEU A N 1
ATOM 756 C CA . LEU A 1 92 ? -7.139 10.062 9.323 1.00 95.44 92 LEU A CA 1
ATOM 757 C C . LEU A 1 92 ? -6.822 8.573 9.155 1.00 95.44 92 LEU A C 1
ATOM 759 O O . LEU A 1 92 ? -6.478 7.915 10.133 1.00 95.44 92 LEU A O 1
ATOM 763 N N . MET A 1 93 ? -6.867 8.060 7.924 1.00 95.81 93 MET A N 1
ATOM 764 C CA . MET A 1 93 ? -6.484 6.679 7.639 1.00 95.81 93 MET A CA 1
ATOM 765 C C . MET A 1 93 ? -5.021 6.401 8.012 1.00 95.81 93 MET A C 1
ATOM 767 O O . MET A 1 93 ? -4.733 5.390 8.648 1.00 95.81 93 MET A O 1
ATOM 771 N N . GLU A 1 94 ? -4.101 7.309 7.683 1.00 96.12 94 GLU A N 1
ATOM 772 C CA . GLU A 1 94 ? -2.677 7.186 8.039 1.00 96.12 94 GLU A CA 1
ATOM 773 C C . GLU A 1 94 ? -2.473 7.156 9.556 1.00 96.12 94 GLU A C 1
ATOM 775 O O . GLU A 1 94 ? -1.753 6.296 10.068 1.00 96.12 94 GLU A O 1
ATOM 780 N N . LYS A 1 95 ? -3.179 8.021 10.293 1.00 95.69 95 LYS A N 1
ATOM 781 C CA . LYS A 1 95 ? -3.177 8.009 11.764 1.00 95.69 95 LYS A CA 1
ATOM 782 C C . LYS A 1 95 ? -3.730 6.704 12.329 1.00 95.69 95 LYS A C 1
ATOM 784 O O . LYS A 1 95 ? -3.146 6.157 13.260 1.00 95.69 95 LYS A O 1
ATOM 789 N N . ILE A 1 96 ? -4.815 6.180 11.760 1.00 95.06 96 ILE A N 1
ATOM 790 C CA . ILE A 1 96 ? -5.395 4.901 12.186 1.00 95.06 96 ILE A CA 1
ATOM 791 C C . ILE A 1 96 ? -4.424 3.748 11.913 1.00 95.06 96 ILE A C 1
ATOM 793 O O . ILE A 1 96 ? -4.290 2.873 12.763 1.00 95.06 96 ILE A O 1
ATOM 797 N N . MET A 1 97 ? -3.708 3.743 10.783 1.00 94.62 97 MET A N 1
ATOM 798 C CA . MET A 1 97 ? -2.669 2.738 10.510 1.00 94.62 97 MET A CA 1
ATOM 799 C C . MET A 1 97 ? -1.535 2.807 11.534 1.00 94.62 97 MET A C 1
ATOM 801 O O . MET A 1 97 ? -1.138 1.777 12.080 1.00 94.62 97 MET A O 1
ATOM 805 N N . PHE A 1 98 ? -1.066 4.017 11.843 1.00 94.69 98 PHE A N 1
ATOM 806 C CA . PHE A 1 98 ? -0.052 4.237 12.871 1.00 94.69 98 PHE A CA 1
ATOM 807 C C . PHE A 1 98 ? -0.518 3.718 14.240 1.00 94.69 98 PHE A C 1
ATOM 809 O O . PHE A 1 98 ? 0.184 2.946 14.894 1.00 94.69 98 PHE A O 1
ATOM 816 N N . GLN A 1 99 ? -1.731 4.083 14.657 1.00 93.31 99 GLN A N 1
ATOM 817 C CA . GLN A 1 99 ? -2.343 3.621 15.905 1.00 93.31 99 GLN A CA 1
ATOM 818 C C . GLN A 1 99 ? -2.544 2.101 15.920 1.00 93.31 99 GLN A C 1
ATOM 820 O O . GLN A 1 99 ? -2.273 1.446 16.922 1.00 93.31 99 GLN A O 1
ATOM 825 N N . TYR A 1 100 ? -2.993 1.509 14.812 1.00 92.94 100 TYR A N 1
ATOM 826 C CA . TYR A 1 100 ? -3.174 0.063 14.696 1.00 92.94 100 TYR A CA 1
ATOM 827 C C . TYR A 1 100 ? -1.858 -0.682 14.924 1.00 92.94 100 TYR A C 1
ATOM 829 O O . TYR A 1 100 ? -1.827 -1.652 15.684 1.00 92.94 100 TYR A O 1
ATOM 837 N N . ARG A 1 101 ? -0.760 -0.185 14.343 1.00 92.19 101 ARG A N 1
ATOM 838 C CA . ARG A 1 101 ? 0.578 -0.751 14.533 1.00 92.19 101 ARG A CA 1
ATOM 839 C C . ARG A 1 101 ? 1.093 -0.603 15.966 1.00 92.19 101 ARG A C 1
ATOM 841 O O . ARG A 1 101 ? 1.763 -1.504 16.462 1.00 92.19 101 ARG A O 1
ATOM 848 N N . HIS A 1 102 ? 0.746 0.496 16.629 1.00 90.94 102 HIS A N 1
ATOM 849 C CA . HIS A 1 102 ? 1.109 0.788 18.020 1.00 90.94 102 HIS A CA 1
ATOM 850 C C . HIS A 1 102 ? 0.057 0.336 19.037 1.00 90.94 102 HIS A C 1
ATOM 852 O O . HIS A 1 102 ? 0.078 0.747 20.199 1.00 90.94 102 HIS A O 1
ATOM 858 N N . SER A 1 103 ? -0.881 -0.514 18.626 1.00 90.69 103 SER A N 1
ATOM 859 C CA . SER A 1 103 ? -1.868 -1.042 19.548 1.00 90.69 103 SER A CA 1
ATOM 860 C C . SER A 1 103 ? -1.211 -1.931 20.602 1.00 90.69 103 SER A C 1
ATOM 862 O O . SER A 1 103 ? -0.258 -2.659 20.334 1.00 90.69 103 SER A O 1
ATOM 864 N N . LYS A 1 104 ? -1.766 -1.921 21.820 1.00 82.94 104 LYS A N 1
ATOM 865 C CA . LYS A 1 104 ? -1.361 -2.833 22.904 1.00 82.94 104 LYS A CA 1
ATOM 866 C C . LYS A 1 104 ? -1.464 -4.306 22.501 1.00 82.94 104 LYS A C 1
ATOM 868 O O . LYS A 1 104 ? -0.807 -5.156 23.096 1.00 82.94 104 LYS A O 1
ATOM 873 N N . THR A 1 105 ? -2.313 -4.613 21.525 1.00 77.00 105 THR A N 1
ATOM 874 C CA . THR A 1 105 ? -2.402 -5.939 20.924 1.00 77.00 105 THR A CA 1
ATOM 875 C C . THR A 1 105 ? -1.399 -6.030 19.781 1.00 77.00 105 THR A C 1
ATOM 877 O O . THR A 1 105 ? -1.465 -5.242 18.841 1.00 77.00 105 THR A O 1
ATOM 880 N N . TYR A 1 106 ? -0.485 -7.002 19.847 1.00 72.50 106 TYR A N 1
ATOM 881 C CA . TYR A 1 106 ? 0.384 -7.306 18.714 1.00 72.50 106 TYR A CA 1
ATOM 882 C C . TYR A 1 106 ? -0.471 -7.839 17.566 1.00 72.50 106 TYR A C 1
ATOM 884 O O . TYR A 1 106 ? -0.908 -8.990 17.585 1.00 72.50 106 TYR A O 1
ATOM 892 N N . ASN A 1 107 ? -0.708 -6.977 16.583 1.00 74.19 107 ASN A N 1
ATOM 893 C CA . ASN A 1 107 ? -1.462 -7.311 15.394 1.00 74.19 107 ASN A CA 1
ATOM 894 C C . ASN A 1 107 ? -0.523 -7.223 14.186 1.00 74.19 107 ASN A C 1
ATOM 896 O O . ASN A 1 107 ? -0.077 -6.120 13.845 1.00 74.19 107 ASN A O 1
ATOM 900 N N . PRO A 1 108 ? -0.193 -8.346 13.524 1.00 82.19 108 PRO A N 1
ATOM 901 C CA . PRO A 1 108 ? 0.420 -8.259 12.210 1.00 82.19 108 PRO A CA 1
ATOM 902 C C . PRO A 1 108 ? -0.542 -7.523 11.267 1.00 82.19 108 PRO A C 1
ATOM 904 O O . PRO A 1 108 ? -1.765 -7.683 11.344 1.00 82.19 108 PRO A O 1
ATOM 907 N N . VAL A 1 109 ? 0.009 -6.668 10.408 1.00 88.12 109 VAL A N 1
ATOM 908 C CA . VAL A 1 109 ? -0.774 -6.078 9.324 1.00 88.12 109 VAL A CA 1
ATOM 909 C C . VAL A 1 109 ? -0.937 -7.172 8.280 1.00 88.12 109 VAL A C 1
ATOM 911 O O . VAL A 1 109 ? 0.049 -7.685 7.766 1.00 88.12 109 VAL A O 1
ATOM 914 N N . ASP A 1 110 ? -2.181 -7.572 8.055 1.00 90.88 110 ASP A N 1
ATOM 915 C CA . ASP A 1 110 ? -2.531 -8.621 7.104 1.00 90.88 110 ASP A CA 1
ATOM 916 C C . ASP A 1 110 ? -2.385 -8.116 5.661 1.00 90.88 110 ASP A C 1
ATOM 918 O O . ASP A 1 110 ? -2.694 -6.954 5.378 1.00 90.88 110 ASP A O 1
ATOM 922 N N . ASP A 1 111 ? -1.979 -8.990 4.740 1.00 91.06 111 ASP A N 1
ATOM 923 C CA . ASP A 1 111 ? -1.786 -8.651 3.325 1.00 91.06 111 ASP A CA 1
ATOM 924 C C . ASP A 1 111 ? -3.052 -8.040 2.701 1.00 91.06 111 ASP A C 1
ATOM 926 O O . ASP A 1 111 ? -2.971 -7.107 1.903 1.00 91.06 111 ASP A O 1
ATOM 930 N N . SER A 1 112 ? -4.245 -8.475 3.131 1.00 90.69 112 SER A N 1
ATOM 931 C CA . SER A 1 112 ? -5.519 -7.913 2.660 1.00 90.69 112 SER A CA 1
ATOM 932 C C . SER A 1 112 ? -5.725 -6.450 3.063 1.00 90.69 112 SER A C 1
ATOM 934 O O . SER A 1 112 ? -6.375 -5.694 2.334 1.00 90.69 112 SER A O 1
ATOM 936 N N . ILE A 1 113 ? -5.171 -6.031 4.208 1.00 93.88 113 ILE A N 1
ATOM 937 C CA . ILE A 1 113 ? -5.182 -4.635 4.661 1.00 93.88 113 ILE A CA 1
ATOM 938 C C . ILE A 1 113 ? -4.256 -3.816 3.765 1.00 93.88 113 ILE A C 1
ATOM 940 O O . ILE A 1 113 ? -4.674 -2.770 3.265 1.00 93.88 113 ILE A O 1
ATOM 944 N N . VAL A 1 114 ? -3.035 -4.304 3.528 1.00 95.31 114 VAL A N 1
ATOM 945 C CA . VAL A 1 114 ? -2.049 -3.625 2.674 1.00 95.31 114 VAL A CA 1
ATOM 946 C C . VAL A 1 114 ? -2.590 -3.478 1.250 1.00 95.31 114 VAL A C 1
ATOM 948 O O . VAL A 1 114 ? -2.587 -2.372 0.708 1.00 95.31 114 VAL A O 1
ATOM 951 N N . GLU A 1 115 ? -3.145 -4.547 0.673 1.00 94.44 115 GLU A N 1
ATOM 952 C CA . GLU A 1 115 ? -3.742 -4.536 -0.667 1.00 94.44 115 GLU A CA 1
ATOM 953 C C . GLU A 1 115 ? -4.890 -3.515 -0.762 1.00 94.44 115 GLU A C 1
ATOM 955 O O . GLU A 1 115 ? -4.965 -2.737 -1.718 1.00 94.44 115 GLU A O 1
ATOM 960 N N . ALA A 1 116 ? -5.783 -3.480 0.235 1.00 95.31 116 ALA A N 1
ATOM 961 C CA . ALA A 1 116 ? -6.912 -2.552 0.260 1.00 95.31 116 ALA A CA 1
ATOM 962 C C . ALA A 1 116 ? -6.468 -1.087 0.330 1.00 95.31 116 ALA A C 1
ATOM 964 O O . ALA A 1 116 ? -6.985 -0.254 -0.419 1.00 95.31 116 ALA A O 1
ATOM 965 N N . VAL A 1 117 ? -5.496 -0.782 1.195 1.00 96.31 117 VAL A N 1
ATOM 966 C CA . VAL A 1 117 ? -4.915 0.560 1.327 1.00 96.31 117 VAL A CA 1
ATOM 967 C C . VAL A 1 117 ? -4.258 0.980 0.019 1.00 96.31 117 VAL A C 1
ATOM 969 O O . VAL A 1 117 ? -4.553 2.054 -0.505 1.00 96.31 117 VAL A O 1
ATOM 972 N N . VAL A 1 118 ? -3.439 0.111 -0.571 1.00 96.69 118 VAL A N 1
ATOM 973 C CA . VAL A 1 118 ? -2.738 0.407 -1.823 1.00 96.69 118 VAL A CA 1
ATOM 974 C C . VAL A 1 118 ? -3.709 0.682 -2.966 1.00 96.69 118 VAL A C 1
ATOM 976 O O . VAL A 1 118 ? -3.574 1.691 -3.660 1.00 96.69 118 VAL A O 1
ATOM 979 N N . ARG A 1 119 ? -4.733 -0.159 -3.137 1.00 95.81 119 ARG A N 1
ATOM 980 C CA . ARG A 1 119 ? -5.767 0.053 -4.160 1.00 95.81 119 ARG A CA 1
ATOM 981 C C . ARG A 1 119 ? -6.501 1.374 -3.971 1.00 95.81 119 ARG A C 1
ATOM 983 O O . ARG A 1 119 ? -6.739 2.073 -4.950 1.00 95.81 119 ARG A O 1
ATOM 990 N N . ALA A 1 120 ? -6.854 1.720 -2.737 1.00 96.31 120 ALA A N 1
ATOM 991 C CA . ALA A 1 120 ? -7.564 2.959 -2.448 1.00 96.31 120 ALA A CA 1
ATOM 992 C C . ALA A 1 120 ? -6.729 4.197 -2.793 1.00 96.31 120 ALA A C 1
ATOM 994 O O . ALA A 1 120 ? -7.218 5.104 -3.459 1.00 96.31 120 ALA A O 1
ATOM 995 N N . TYR A 1 121 ? -5.449 4.205 -2.426 1.00 97.31 121 TYR A N 1
ATOM 996 C CA . TYR A 1 121 ? -4.543 5.314 -2.732 1.00 97.31 121 TYR A CA 1
ATOM 997 C C . TYR A 1 121 ? -4.254 5.432 -4.232 1.00 97.31 121 TYR A C 1
ATOM 999 O O . TYR A 1 121 ? -4.173 6.547 -4.743 1.00 97.31 121 TYR A O 1
ATOM 1007 N N . ILE A 1 122 ? -4.145 4.307 -4.950 1.00 96.25 122 ILE A N 1
ATOM 1008 C CA . ILE A 1 122 ? -4.060 4.296 -6.419 1.00 96.25 122 ILE A CA 1
ATOM 1009 C C . ILE A 1 122 ? -5.330 4.899 -7.036 1.00 96.25 122 ILE A C 1
ATOM 1011 O O . ILE A 1 122 ? -5.236 5.736 -7.930 1.00 96.25 122 ILE A O 1
ATOM 1015 N N . ASN A 1 123 ? -6.513 4.515 -6.549 1.00 94.75 123 ASN A N 1
ATOM 1016 C CA . ASN A 1 123 ? -7.789 5.037 -7.051 1.00 94.75 123 ASN A CA 1
ATOM 1017 C C . ASN A 1 123 ? -7.969 6.540 -6.773 1.00 94.75 123 ASN A C 1
ATOM 1019 O O . ASN A 1 123 ? -8.644 7.220 -7.541 1.00 94.75 123 ASN A O 1
ATOM 1023 N N . LEU A 1 124 ? -7.353 7.057 -5.706 1.00 96.00 124 LEU A N 1
ATOM 1024 C CA . LEU A 1 124 ? -7.309 8.484 -5.363 1.00 96.00 124 LEU A CA 1
ATOM 1025 C C . LEU A 1 124 ? -6.157 9.252 -6.039 1.00 96.00 124 LEU A C 1
ATOM 1027 O O . LEU A 1 124 ? -5.910 10.402 -5.677 1.00 96.00 124 LEU A O 1
ATOM 1031 N N . ASP A 1 125 ? -5.418 8.624 -6.961 1.00 95.94 125 ASP A N 1
ATOM 1032 C CA . ASP A 1 125 ? -4.214 9.179 -7.611 1.00 95.94 125 ASP A CA 1
ATOM 1033 C C . ASP A 1 125 ? -3.158 9.707 -6.609 1.00 95.94 125 ASP A C 1
ATOM 1035 O O . ASP A 1 125 ? -2.351 10.585 -6.904 1.00 95.94 125 ASP A O 1
ATOM 1039 N N . SER A 1 126 ? -3.148 9.149 -5.395 1.00 96.31 126 SER A N 1
ATOM 1040 C CA . SER A 1 126 ? -2.371 9.626 -4.243 1.00 96.31 126 SER A CA 1
ATOM 1041 C C . SER A 1 126 ? -1.358 8.595 -3.739 1.00 96.31 126 SER A C 1
ATOM 1043 O O . SER A 1 126 ? -0.911 8.658 -2.594 1.00 96.31 126 SER A O 1
ATOM 1045 N N . ALA A 1 127 ? -0.967 7.636 -4.586 1.00 97.06 127 ALA A N 1
ATOM 1046 C CA . ALA A 1 127 ? -0.046 6.557 -4.217 1.00 97.06 127 ALA A CA 1
ATOM 1047 C C . ALA A 1 127 ? 1.345 7.042 -3.763 1.00 97.06 127 ALA A C 1
ATOM 1049 O O . ALA A 1 127 ? 2.024 6.327 -3.034 1.00 97.06 127 ALA A O 1
ATOM 1050 N N . GLU A 1 128 ? 1.763 8.259 -4.123 1.00 97.06 128 GLU A N 1
ATOM 1051 C CA . GLU A 1 128 ? 3.018 8.870 -3.649 1.00 97.06 128 GLU A CA 1
ATOM 1052 C C . GLU A 1 128 ? 3.076 8.968 -2.117 1.00 97.06 128 GLU A C 1
ATOM 1054 O O . GLU A 1 128 ? 4.137 8.784 -1.520 1.00 97.06 128 GLU A O 1
ATOM 1059 N N . ARG A 1 129 ? 1.921 9.154 -1.461 1.00 96.81 129 ARG A N 1
ATOM 1060 C CA . ARG A 1 129 ? 1.815 9.175 0.005 1.00 96.81 129 ARG A CA 1
ATOM 1061 C C . ARG A 1 129 ? 2.181 7.840 0.651 1.00 96.81 129 ARG A C 1
ATOM 1063 O O . ARG A 1 129 ? 2.566 7.819 1.814 1.00 96.81 129 ARG A O 1
ATOM 1070 N N . LEU A 1 130 ? 2.094 6.731 -0.086 1.00 97.31 130 LEU A N 1
ATOM 1071 C CA . LEU A 1 130 ? 2.441 5.406 0.427 1.00 97.31 130 LEU A CA 1
ATOM 1072 C C . LEU A 1 130 ? 3.946 5.181 0.522 1.00 97.31 130 LEU A C 1
ATOM 1074 O O . LEU A 1 130 ? 4.368 4.376 1.341 1.00 97.31 130 LEU A O 1
ATOM 1078 N N . LEU A 1 131 ? 4.759 5.874 -0.276 1.00 97.25 131 LEU A N 1
ATOM 1079 C CA . LEU A 1 131 ? 6.212 5.681 -0.299 1.00 97.25 131 LEU A CA 1
ATOM 1080 C C . LEU A 1 131 ? 6.862 5.859 1.086 1.00 97.25 131 LEU A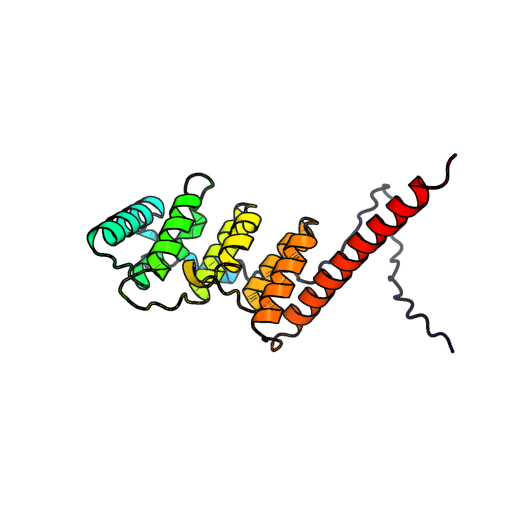 C 1
ATOM 1082 O O . LEU A 1 131 ? 7.538 4.933 1.538 1.00 97.25 131 LEU A O 1
ATOM 1086 N N . PRO A 1 132 ? 6.643 6.974 1.818 1.00 96.94 132 PRO A N 1
ATOM 1087 C CA . PRO A 1 132 ? 7.192 7.113 3.166 1.00 96.94 132 PRO A CA 1
ATOM 1088 C C . PRO A 1 132 ? 6.605 6.099 4.158 1.00 96.94 132 PRO A C 1
ATOM 1090 O O . PRO A 1 132 ? 7.322 5.652 5.050 1.00 96.94 132 PRO A O 1
ATOM 1093 N N . LEU A 1 133 ? 5.339 5.702 3.992 1.00 97.06 133 LEU A N 1
ATOM 1094 C CA . LEU A 1 133 ? 4.667 4.741 4.874 1.00 97.06 133 LEU A CA 1
ATOM 1095 C C . LEU A 1 133 ? 5.214 3.314 4.691 1.00 97.06 133 LEU A C 1
ATOM 1097 O O . LEU A 1 133 ? 5.394 2.595 5.668 1.00 97.06 133 LEU A O 1
ATOM 1101 N N . ILE A 1 134 ? 5.505 2.917 3.449 1.00 96.44 134 ILE A N 1
ATOM 1102 C CA . ILE A 1 134 ? 6.121 1.626 3.101 1.00 96.44 134 ILE A CA 1
ATOM 1103 C C . ILE A 1 134 ? 7.577 1.586 3.568 1.00 96.44 134 ILE A C 1
ATOM 1105 O O . ILE A 1 134 ? 8.039 0.563 4.071 1.00 96.44 134 ILE A O 1
ATOM 1109 N N . LYS A 1 135 ? 8.301 2.703 3.436 1.00 95.44 135 LYS A N 1
ATOM 1110 C CA . LYS A 1 135 ? 9.669 2.824 3.950 1.00 95.44 135 LYS A CA 1
ATOM 1111 C C . LYS A 1 135 ? 9.706 2.688 5.477 1.00 95.44 135 LYS A C 1
ATOM 1113 O O . LYS A 1 135 ? 10.595 2.037 6.024 1.00 95.44 135 LYS A O 1
ATOM 1118 N N . ASP A 1 136 ? 8.732 3.269 6.177 1.00 95.44 136 ASP A N 1
ATOM 1119 C CA . ASP A 1 136 ? 8.596 3.187 7.634 1.00 95.44 136 ASP A CA 1
ATOM 1120 C C . ASP A 1 136 ? 7.755 1.977 8.091 1.00 95.44 136 ASP A C 1
ATOM 1122 O O . ASP A 1 136 ? 6.659 2.072 8.658 1.00 95.44 136 ASP A O 1
ATOM 1126 N N . LYS A 1 137 ? 8.325 0.788 7.870 1.00 91.38 137 LYS A N 1
ATOM 1127 C CA . LYS A 1 137 ? 7.718 -0.508 8.225 1.00 91.38 137 LYS A CA 1
ATOM 1128 C C . LYS A 1 137 ? 7.484 -0.667 9.727 1.00 91.38 137 LYS A C 1
ATOM 1130 O O . LYS A 1 137 ? 6.624 -1.445 10.142 1.00 91.38 137 LYS A O 1
ATOM 1135 N N . PHE A 1 138 ? 8.246 0.046 10.554 1.00 91.25 138 PHE A N 1
ATOM 1136 C CA . PHE A 1 138 ? 8.123 -0.040 12.004 1.00 91.25 138 PHE A CA 1
ATOM 1137 C C . PHE A 1 138 ? 6.827 0.603 12.479 1.00 91.25 138 PHE A C 1
ATOM 1139 O O . PHE A 1 138 ? 6.086 -0.041 13.226 1.00 91.25 138 PHE A O 1
ATOM 1146 N N . ASN A 1 139 ? 6.536 1.810 11.989 1.00 94.25 139 ASN A N 1
ATOM 1147 C CA . ASN A 1 139 ? 5.415 2.605 12.470 1.00 94.25 139 ASN A CA 1
ATOM 1148 C C . ASN A 1 139 ? 4.088 2.323 11.764 1.00 94.25 139 ASN A C 1
ATOM 1150 O O . ASN A 1 139 ? 3.043 2.487 12.387 1.00 94.25 139 ASN A O 1
ATOM 1154 N N . TYR A 1 140 ? 4.107 1.877 10.505 1.00 94.62 140 TYR A N 1
ATOM 1155 C CA . TYR A 1 140 ? 2.875 1.627 9.741 1.00 94.62 140 TYR A CA 1
ATOM 1156 C C . TYR A 1 140 ? 2.639 0.153 9.419 1.00 94.62 140 TYR A C 1
ATOM 1158 O O . TYR A 1 140 ? 1.498 -0.256 9.219 1.00 94.62 140 TYR A O 1
ATOM 1166 N N . GLY A 1 141 ? 3.695 -0.664 9.378 1.00 92.31 141 GLY A N 1
ATOM 1167 C CA . GLY A 1 141 ? 3.584 -2.088 9.055 1.00 92.31 141 GLY A CA 1
ATOM 1168 C C . GLY A 1 141 ? 3.112 -2.381 7.627 1.00 92.31 141 GLY A C 1
ATOM 1169 O O . GLY A 1 141 ? 2.686 -3.500 7.364 1.00 92.31 141 GLY A O 1
ATOM 1170 N N . LEU A 1 142 ? 3.176 -1.409 6.710 1.00 94.81 142 LEU A N 1
ATOM 1171 C CA . LEU A 1 142 ? 2.845 -1.616 5.301 1.00 94.81 142 LEU A CA 1
ATOM 1172 C C . LEU A 1 142 ? 4.005 -2.317 4.595 1.00 94.81 142 LEU A C 1
ATOM 1174 O O . LEU A 1 142 ? 4.990 -1.688 4.213 1.00 94.81 142 LEU A O 1
ATOM 1178 N N . ILE A 1 143 ? 3.876 -3.628 4.426 1.00 94.31 143 ILE A N 1
ATOM 1179 C CA . ILE A 1 143 ? 4.842 -4.462 3.714 1.00 94.31 143 ILE A CA 1
ATOM 1180 C C . ILE A 1 143 ? 4.130 -4.992 2.466 1.00 94.31 143 ILE A C 1
ATOM 1182 O O . ILE A 1 143 ? 3.259 -5.848 2.594 1.00 94.31 143 ILE A O 1
ATOM 1186 N N . PRO A 1 144 ? 4.413 -4.444 1.270 1.00 94.25 144 PRO A N 1
ATOM 1187 C CA . PRO A 1 144 ? 3.790 -4.913 0.041 1.00 94.25 144 PRO A CA 1
ATOM 1188 C C . PRO A 1 144 ? 4.211 -6.347 -0.266 1.00 94.25 144 PRO A C 1
ATOM 1190 O O . PRO A 1 144 ? 5.405 -6.646 -0.258 1.00 94.25 144 PRO A O 1
ATOM 1193 N N . ASP A 1 145 ? 3.238 -7.191 -0.597 1.00 94.06 145 ASP A N 1
ATOM 1194 C CA . ASP A 1 145 ? 3.485 -8.501 -1.186 1.00 94.06 145 ASP A CA 1
ATOM 1195 C C . ASP A 1 145 ? 3.801 -8.376 -2.688 1.00 94.06 145 ASP A C 1
ATOM 1197 O O . ASP A 1 145 ? 3.691 -7.307 -3.301 1.00 94.06 145 ASP A O 1
ATOM 1201 N N . SER A 1 146 ? 4.160 -9.495 -3.318 1.00 94.94 146 SER A N 1
ATOM 1202 C CA . SER A 1 146 ? 4.455 -9.547 -4.753 1.00 94.94 146 SER A CA 1
ATOM 1203 C C . SER A 1 146 ? 3.334 -8.961 -5.628 1.00 94.94 146 SER A C 1
ATOM 1205 O O . SER A 1 146 ? 3.608 -8.274 -6.620 1.00 94.94 146 SER A O 1
ATOM 1207 N N . TYR A 1 147 ? 2.069 -9.207 -5.277 1.00 93.75 147 TYR A N 1
ATOM 1208 C CA . TYR A 1 147 ? 0.931 -8.691 -6.031 1.00 93.75 147 TYR A CA 1
ATOM 1209 C C . TYR A 1 147 ? 0.790 -7.169 -5.886 1.00 93.75 147 TYR A C 1
ATOM 1211 O O . TYR A 1 147 ? 0.709 -6.447 -6.885 1.00 93.75 147 TYR A O 1
ATOM 1219 N N . THR A 1 148 ? 0.820 -6.676 -4.652 1.00 95.19 148 THR A N 1
ATOM 1220 C CA . THR A 1 148 ? 0.647 -5.265 -4.304 1.00 95.19 148 THR A CA 1
ATOM 1221 C C . THR A 1 148 ? 1.808 -4.410 -4.806 1.00 95.19 148 THR A C 1
ATOM 1223 O O . THR A 1 148 ? 1.590 -3.329 -5.357 1.00 95.19 148 THR A O 1
ATOM 1226 N N . ALA A 1 149 ? 3.041 -4.908 -4.703 1.00 96.12 149 ALA A N 1
ATOM 1227 C CA . ALA A 1 149 ? 4.213 -4.253 -5.275 1.00 96.12 149 ALA A CA 1
ATOM 1228 C C . ALA A 1 149 ? 4.113 -4.152 -6.801 1.00 96.12 149 ALA A C 1
ATOM 1230 O O . ALA A 1 149 ? 4.398 -3.098 -7.371 1.00 96.12 149 ALA A O 1
ATOM 1231 N N . SER A 1 150 ? 3.640 -5.215 -7.463 1.00 95.62 150 SER A N 1
ATOM 1232 C CA . SER A 1 150 ? 3.410 -5.201 -8.910 1.00 95.62 150 SER A CA 1
ATOM 1233 C C . SER A 1 150 ? 2.375 -4.151 -9.321 1.00 95.62 150 SER A C 1
ATOM 1235 O O . SER A 1 150 ? 2.583 -3.442 -10.306 1.00 95.62 150 SER A O 1
ATOM 1237 N N . LEU A 1 151 ? 1.292 -3.996 -8.549 1.00 95.75 151 LEU A N 1
ATOM 1238 C CA . LEU A 1 151 ? 0.292 -2.946 -8.778 1.00 95.75 151 LEU A CA 1
ATOM 1239 C C . LEU A 1 151 ? 0.875 -1.534 -8.639 1.00 95.75 151 LEU A C 1
ATOM 1241 O O . LEU A 1 151 ? 0.617 -0.691 -9.498 1.00 95.75 151 LEU A O 1
ATOM 1245 N N . LEU A 1 152 ? 1.648 -1.274 -7.579 1.00 97.00 152 LEU A N 1
ATOM 1246 C CA . LEU A 1 152 ? 2.274 0.033 -7.348 1.00 97.00 152 LEU A CA 1
ATOM 1247 C C . LEU A 1 152 ? 3.287 0.378 -8.439 1.00 97.00 152 LEU A C 1
ATOM 1249 O O . LEU A 1 152 ? 3.248 1.479 -8.986 1.00 97.00 152 LEU A O 1
ATOM 1253 N N . MET A 1 153 ? 4.168 -0.563 -8.786 1.00 96.31 153 MET A N 1
ATOM 1254 C CA . MET A 1 153 ? 5.153 -0.358 -9.847 1.00 96.31 153 MET A CA 1
ATOM 1255 C C . MET A 1 153 ? 4.477 -0.085 -11.192 1.00 96.31 153 MET A C 1
ATOM 1257 O O . MET A 1 153 ? 4.837 0.882 -11.858 1.00 96.31 153 MET A O 1
ATOM 1261 N N . ASP A 1 154 ? 3.474 -0.879 -11.585 1.00 95.62 154 ASP A N 1
ATOM 1262 C CA . ASP A 1 154 ? 2.731 -0.658 -12.835 1.00 95.62 154 ASP A CA 1
ATOM 1263 C C . ASP A 1 154 ? 2.036 0.708 -12.854 1.00 95.62 154 ASP A C 1
ATOM 1265 O O . ASP A 1 154 ? 2.102 1.413 -13.861 1.00 95.62 154 ASP A O 1
ATOM 1269 N N . TYR A 1 155 ? 1.434 1.120 -11.734 1.00 96.06 155 TYR A N 1
ATOM 1270 C CA . TYR A 1 155 ? 0.831 2.443 -11.591 1.00 96.06 155 TYR A CA 1
ATOM 1271 C C . TYR A 1 155 ? 1.852 3.571 -11.816 1.00 96.06 155 TYR A C 1
ATOM 1273 O O . TYR A 1 155 ? 1.633 4.434 -12.669 1.00 96.06 155 TYR A O 1
ATOM 1281 N N . PHE A 1 156 ? 2.987 3.548 -11.115 1.00 97.06 156 PHE A N 1
ATOM 1282 C CA . PHE A 1 156 ? 4.006 4.594 -11.238 1.00 97.06 156 PHE A CA 1
ATOM 1283 C C . PHE A 1 156 ? 4.663 4.603 -12.625 1.00 97.06 156 PHE A C 1
ATOM 1285 O O . PHE A 1 156 ? 4.853 5.669 -13.210 1.00 97.06 156 PHE A O 1
ATOM 1292 N N . ILE A 1 157 ? 4.921 3.428 -13.211 1.00 94.38 157 ILE A N 1
ATOM 1293 C CA . ILE A 1 157 ? 5.432 3.301 -14.585 1.00 94.38 157 ILE A CA 1
ATOM 1294 C C . ILE A 1 157 ? 4.448 3.910 -15.590 1.00 94.38 157 ILE A C 1
ATOM 1296 O O . ILE A 1 157 ? 4.868 4.640 -16.489 1.00 94.38 157 ILE A O 1
ATOM 1300 N N . LYS A 1 158 ? 3.143 3.638 -15.446 1.00 92.25 158 LYS A N 1
ATOM 1301 C CA . LYS A 1 158 ? 2.093 4.219 -16.299 1.00 92.25 158 LYS A CA 1
ATOM 1302 C C . LYS A 1 158 ? 1.991 5.739 -16.141 1.00 92.25 158 LYS A C 1
ATOM 1304 O O . LYS A 1 158 ? 1.730 6.415 -17.133 1.00 92.25 158 LYS A O 1
ATOM 1309 N N . LYS A 1 159 ? 2.240 6.272 -14.939 1.00 93.88 159 LYS A N 1
ATOM 1310 C CA . LYS A 1 159 ? 2.277 7.720 -14.650 1.00 93.88 159 LYS A CA 1
ATOM 1311 C C . LYS A 1 159 ? 3.561 8.409 -15.147 1.00 93.88 159 LYS A C 1
ATOM 1313 O O . LYS A 1 159 ? 3.596 9.628 -15.248 1.00 93.88 159 LYS A O 1
ATOM 1318 N N . GLY A 1 160 ? 4.600 7.642 -15.491 1.00 92.62 160 GLY A N 1
ATOM 1319 C CA . GLY A 1 160 ? 5.924 8.164 -15.858 1.00 92.62 160 GLY A CA 1
ATOM 1320 C C . GLY A 1 160 ? 6.834 8.459 -14.658 1.00 92.62 160 GLY A C 1
ATOM 1321 O O . GLY A 1 160 ? 7.973 8.881 -14.838 1.00 92.62 160 GLY A O 1
ATOM 1322 N N . SER A 1 161 ? 6.363 8.178 -13.445 1.00 95.56 161 SER A N 1
ATOM 1323 C CA . SER A 1 161 ? 7.058 8.331 -12.163 1.00 95.56 161 SER A CA 1
ATOM 1324 C C . SER A 1 161 ? 8.046 7.175 -11.935 1.00 95.56 161 SER A C 1
ATOM 1326 O O . SER A 1 161 ? 7.850 6.291 -11.100 1.00 95.56 161 SER A O 1
ATOM 1328 N N . ILE A 1 162 ? 9.100 7.108 -12.756 1.00 94.94 162 ILE A N 1
ATOM 1329 C CA . ILE A 1 162 ? 10.047 5.978 -12.758 1.00 94.94 162 ILE A CA 1
ATOM 1330 C C . ILE A 1 162 ? 10.860 5.897 -11.457 1.00 94.94 162 ILE A C 1
ATOM 1332 O O . ILE A 1 162 ? 11.220 4.802 -11.025 1.00 94.94 162 ILE A O 1
ATOM 1336 N N . SER A 1 163 ? 11.133 7.031 -10.806 1.00 95.56 163 SER A N 1
ATOM 1337 C CA . SER A 1 163 ? 11.886 7.060 -9.546 1.00 95.56 163 SER A CA 1
ATOM 1338 C C . SER A 1 163 ? 11.126 6.369 -8.414 1.00 95.56 163 SER A C 1
ATOM 1340 O O . SER A 1 163 ? 11.696 5.579 -7.664 1.00 95.56 163 SER A O 1
ATOM 1342 N N . GLU A 1 164 ? 9.823 6.603 -8.344 1.00 97.25 164 GLU A N 1
ATOM 1343 C CA . GLU A 1 164 ? 8.892 6.023 -7.387 1.00 97.25 164 GLU A CA 1
ATOM 1344 C C . GLU A 1 164 ? 8.705 4.527 -7.659 1.00 97.25 164 GLU A C 1
ATOM 1346 O O . GLU A 1 164 ? 8.752 3.718 -6.733 1.00 97.25 164 GLU A O 1
ATOM 1351 N N . ALA A 1 165 ? 8.593 4.127 -8.931 1.00 96.81 165 ALA A N 1
ATOM 1352 C CA . ALA A 1 165 ? 8.561 2.713 -9.308 1.00 96.81 165 ALA A CA 1
ATOM 1353 C C . ALA A 1 165 ? 9.844 1.975 -8.881 1.00 96.81 165 ALA A C 1
ATOM 1355 O O . ALA A 1 165 ? 9.775 0.886 -8.310 1.00 96.81 165 ALA A O 1
ATOM 1356 N N . ALA A 1 166 ? 11.014 2.579 -9.111 1.00 96.38 166 ALA A N 1
ATOM 1357 C CA . ALA A 1 166 ? 12.296 2.018 -8.692 1.00 96.38 166 ALA A CA 1
ATOM 1358 C C . ALA A 1 166 ? 12.438 1.964 -7.161 1.00 96.38 166 ALA A C 1
ATOM 1360 O O . ALA A 1 166 ? 13.065 1.045 -6.638 1.00 96.38 166 ALA A O 1
ATOM 1361 N N . HIS A 1 167 ? 11.822 2.899 -6.432 1.00 96.25 167 HIS A N 1
ATOM 1362 C CA . HIS A 1 167 ? 11.759 2.851 -4.972 1.00 96.25 167 HIS A CA 1
ATOM 1363 C C . HIS A 1 167 ? 10.994 1.615 -4.483 1.00 96.25 167 HIS A C 1
ATOM 1365 O O . HIS A 1 167 ? 11.479 0.900 -3.611 1.00 96.25 167 HIS A O 1
ATOM 1371 N N . ILE A 1 168 ? 9.836 1.308 -5.077 1.00 97.12 168 ILE A N 1
ATOM 1372 C CA . ILE A 1 168 ? 9.085 0.086 -4.743 1.00 97.12 168 ILE A CA 1
ATOM 1373 C C . ILE A 1 168 ? 9.891 -1.173 -5.093 1.00 97.12 168 ILE A C 1
ATOM 1375 O O . ILE A 1 168 ? 9.922 -2.121 -4.309 1.00 97.12 168 ILE A O 1
ATOM 1379 N N . ALA A 1 169 ? 10.589 -1.176 -6.233 1.00 95.94 169 ALA A N 1
ATOM 1380 C CA . ALA A 1 169 ? 11.477 -2.273 -6.615 1.00 95.94 169 ALA A CA 1
ATOM 1381 C C . ALA A 1 169 ? 12.589 -2.504 -5.576 1.00 95.94 169 ALA A C 1
ATOM 1383 O O . ALA A 1 169 ? 12.860 -3.645 -5.202 1.00 95.94 169 ALA A O 1
ATOM 1384 N N . TYR A 1 170 ? 13.193 -1.426 -5.068 1.00 95.31 170 TYR A N 1
ATOM 1385 C CA . TYR A 1 170 ? 14.184 -1.482 -3.994 1.00 95.31 170 TYR A CA 1
ATOM 1386 C C . TYR A 1 170 ? 13.595 -2.051 -2.695 1.00 95.31 170 TYR A C 1
ATOM 1388 O O . TYR A 1 170 ? 14.206 -2.916 -2.070 1.00 95.31 170 TYR A O 1
ATOM 1396 N N . GLU A 1 171 ? 12.382 -1.644 -2.320 1.00 94.94 171 GLU A N 1
ATOM 1397 C CA . GLU A 1 171 ? 11.702 -2.188 -1.139 1.00 94.94 171 GLU A CA 1
ATOM 1398 C C . GLU A 1 171 ? 11.417 -3.692 -1.256 1.00 94.94 171 GLU A C 1
ATOM 1400 O O . GLU A 1 171 ? 11.524 -4.400 -0.255 1.00 94.94 171 GLU A O 1
ATOM 1405 N N . MET A 1 172 ? 11.122 -4.199 -2.459 1.00 94.69 172 MET A N 1
ATOM 1406 C CA . MET A 1 172 ? 11.014 -5.644 -2.710 1.00 94.69 172 MET A CA 1
ATOM 1407 C C . MET A 1 172 ? 12.363 -6.357 -2.589 1.00 94.69 172 MET A C 1
ATOM 1409 O O . MET A 1 172 ? 12.430 -7.444 -2.021 1.00 94.69 172 MET A O 1
ATOM 1413 N N . MET A 1 173 ? 13.451 -5.745 -3.068 1.00 92.81 173 MET A N 1
ATOM 1414 C CA . MET A 1 173 ? 14.799 -6.308 -2.914 1.00 92.81 173 MET A CA 1
ATOM 1415 C C . MET A 1 173 ? 15.201 -6.423 -1.440 1.00 92.81 173 MET A C 1
ATOM 1417 O O . MET A 1 173 ? 15.790 -7.429 -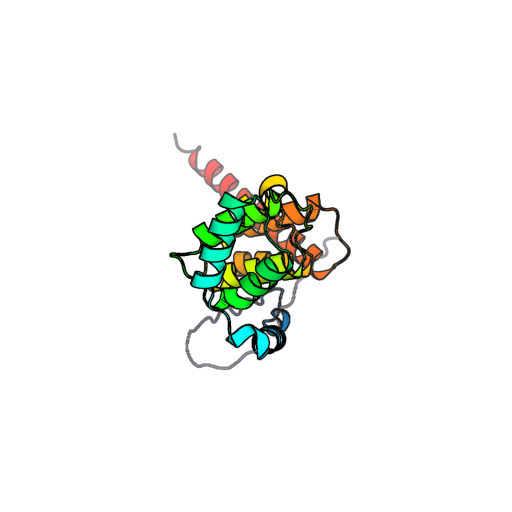1.058 1.00 92.81 173 MET A O 1
ATOM 1421 N N . LEU A 1 174 ? 14.840 -5.442 -0.604 1.00 94.38 174 LEU A N 1
ATOM 1422 C CA . LEU A 1 174 ? 15.083 -5.487 0.844 1.00 94.38 174 LEU A CA 1
ATOM 1423 C C . LEU A 1 174 ? 14.317 -6.605 1.564 1.00 94.38 174 LEU A C 1
ATOM 1425 O O . LEU A 1 174 ? 14.721 -7.005 2.651 1.00 94.38 174 LEU A O 1
ATOM 1429 N N . GLN A 1 175 ? 13.202 -7.076 1.001 1.00 92.44 175 GLN A N 1
ATOM 1430 C CA . GLN A 1 175 ? 12.463 -8.222 1.538 1.00 92.44 175 GLN A CA 1
ATOM 1431 C C . GLN A 1 175 ? 13.074 -9.569 1.120 1.00 92.44 175 GLN A C 1
ATOM 1433 O O . GLN A 1 175 ? 12.666 -10.597 1.649 1.00 92.44 175 GLN A O 1
ATOM 1438 N N . GLU A 1 176 ? 14.022 -9.567 0.174 1.00 91.81 176 GLU A N 1
ATOM 1439 C CA . GLU A 1 176 ? 14.647 -10.762 -0.413 1.00 91.81 176 GLU A CA 1
ATOM 1440 C C . GLU A 1 176 ? 13.640 -11.768 -1.019 1.00 91.81 176 GLU A C 1
ATOM 1442 O O . GLU A 1 176 ? 13.964 -12.938 -1.234 1.00 91.81 176 GLU A O 1
ATOM 1447 N N . ASP A 1 177 ? 12.423 -11.316 -1.351 1.00 86.00 177 ASP A N 1
ATOM 1448 C CA . ASP A 1 177 ? 11.403 -12.135 -2.009 1.00 86.00 177 ASP A CA 1
ATOM 1449 C C . ASP A 1 177 ? 11.493 -12.009 -3.535 1.00 86.00 177 ASP A C 1
ATOM 1451 O O . ASP A 1 177 ? 11.051 -11.036 -4.149 1.00 86.00 177 ASP A O 1
ATOM 1455 N N . PHE A 1 178 ? 12.048 -13.050 -4.154 1.00 84.62 178 PHE A N 1
ATOM 1456 C CA . PHE A 1 178 ? 12.147 -13.200 -5.608 1.00 84.62 178 PHE A CA 1
ATOM 1457 C C . PHE A 1 178 ? 11.274 -14.343 -6.137 1.00 84.62 178 PHE A C 1
ATOM 1459 O O . PHE A 1 178 ? 11.480 -14.818 -7.254 1.00 84.62 178 PHE A O 1
ATOM 1466 N N . SER A 1 179 ? 10.315 -14.816 -5.336 1.00 88.94 179 SER A N 1
ATOM 1467 C CA . SER A 1 179 ? 9.479 -15.969 -5.688 1.00 88.94 179 SER A CA 1
ATOM 1468 C C . SER A 1 179 ? 8.588 -15.705 -6.905 1.00 88.94 179 SER A C 1
ATOM 1470 O O . SER A 1 179 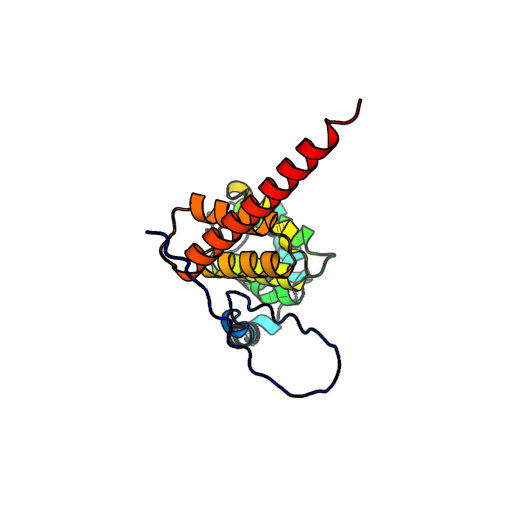? 8.300 -16.619 -7.683 1.00 88.94 179 SER A O 1
ATOM 1472 N N . ASN A 1 180 ? 8.165 -14.454 -7.100 1.00 93.88 180 ASN A N 1
ATOM 1473 C CA . ASN A 1 180 ? 7.295 -14.066 -8.198 1.00 93.88 180 ASN A CA 1
ATOM 1474 C C . ASN A 1 180 ? 8.084 -13.477 -9.377 1.00 93.88 180 ASN A C 1
ATOM 1476 O O . ASN A 1 180 ? 8.572 -12.345 -9.338 1.00 93.88 180 ASN A O 1
ATOM 1480 N N . ASN A 1 181 ? 8.120 -14.231 -10.479 1.00 92.50 181 ASN A N 1
ATOM 1481 C CA . ASN A 1 181 ? 8.787 -13.833 -11.720 1.00 92.50 181 ASN A CA 1
ATOM 1482 C C . ASN A 1 181 ? 8.266 -12.506 -12.295 1.00 92.50 181 ASN A C 1
ATOM 1484 O O . ASN A 1 181 ? 9.039 -11.751 -12.878 1.00 92.50 181 ASN A O 1
ATOM 1488 N N . VAL A 1 182 ? 6.965 -12.223 -12.164 1.00 91.81 182 VAL A N 1
ATOM 1489 C CA . VAL A 1 182 ? 6.366 -10.990 -12.697 1.00 91.81 182 VAL A CA 1
ATOM 1490 C C . VAL A 1 182 ? 6.895 -9.788 -11.927 1.00 91.81 182 VAL A C 1
ATOM 1492 O O . VAL A 1 182 ? 7.388 -8.846 -12.545 1.00 91.81 182 VAL A O 1
ATOM 1495 N N . THR A 1 183 ? 6.866 -9.856 -10.596 1.00 93.81 183 THR A N 1
ATOM 1496 C CA . THR A 1 183 ? 7.397 -8.803 -9.724 1.00 93.81 183 THR A CA 1
ATOM 1497 C C . THR A 1 183 ? 8.881 -8.582 -9.985 1.00 93.81 183 THR A C 1
ATOM 1499 O O . THR A 1 183 ? 9.303 -7.447 -10.172 1.00 93.81 183 THR A O 1
ATOM 1502 N N . TYR A 1 184 ? 9.666 -9.659 -10.081 1.00 93.44 184 TYR A N 1
ATOM 1503 C CA . TYR A 1 184 ? 11.100 -9.585 -10.360 1.00 93.44 184 TYR A CA 1
ATOM 1504 C C . TYR A 1 184 ? 11.409 -8.862 -11.679 1.00 93.44 184 TYR A C 1
ATOM 1506 O O . TYR A 1 184 ? 12.238 -7.950 -11.717 1.00 93.44 184 TYR A O 1
ATOM 1514 N N . LEU A 1 185 ? 10.723 -9.234 -12.763 1.00 93.88 185 LEU A N 1
ATOM 1515 C CA . LEU A 1 185 ? 10.921 -8.604 -14.069 1.00 93.88 185 LEU A CA 1
ATOM 1516 C C . LEU A 1 185 ? 10.482 -7.136 -14.072 1.00 93.88 185 LEU A C 1
ATOM 1518 O O . LEU A 1 185 ? 11.143 -6.303 -14.694 1.00 93.88 185 LEU A O 1
ATOM 1522 N N . LEU A 1 186 ? 9.394 -6.813 -13.371 1.00 94.19 186 LEU A N 1
ATOM 1523 C CA . LEU A 1 186 ? 8.903 -5.443 -13.252 1.00 94.19 186 LEU A CA 1
ATOM 1524 C C . LEU A 1 186 ? 9.871 -4.566 -12.445 1.00 94.19 186 LEU A C 1
ATOM 1526 O O . LEU A 1 186 ? 10.161 -3.444 -12.860 1.00 94.19 186 LEU A O 1
ATOM 1530 N N . SER A 1 187 ? 10.437 -5.107 -11.363 1.00 95.12 187 SER A N 1
ATOM 1531 C CA . SER A 1 187 ? 11.489 -4.464 -10.572 1.00 95.12 187 SER A CA 1
ATOM 1532 C C . SER A 1 187 ? 12.729 -4.182 -11.414 1.00 95.12 187 SER A C 1
ATOM 1534 O O . SER A 1 187 ? 13.220 -3.054 -11.434 1.00 95.12 187 SER A O 1
ATOM 1536 N N . LEU A 1 188 ? 13.208 -5.178 -12.169 1.00 94.00 188 LEU A N 1
ATOM 1537 C CA . LEU A 1 188 ? 14.354 -5.007 -13.063 1.00 94.00 188 LEU A CA 1
ATOM 1538 C C . LEU A 1 188 ? 14.084 -3.921 -14.110 1.00 94.00 188 LEU A C 1
ATOM 1540 O O . LEU A 1 188 ? 14.924 -3.050 -14.325 1.00 94.00 188 LEU A O 1
ATOM 1544 N N . TYR A 1 189 ? 12.898 -3.937 -14.724 1.00 93.75 189 TYR A N 1
ATOM 1545 C CA . TYR A 1 189 ? 12.489 -2.919 -15.687 1.00 93.75 189 TYR A CA 1
ATOM 1546 C C . TYR A 1 189 ? 12.491 -1.511 -15.074 1.00 93.75 189 TYR A C 1
ATOM 1548 O O . TYR A 1 189 ? 13.047 -0.590 -15.675 1.00 93.75 189 TYR A O 1
ATOM 1556 N N . ALA A 1 190 ? 11.920 -1.344 -13.876 1.00 94.50 190 ALA A N 1
ATOM 1557 C CA . ALA A 1 190 ? 11.894 -0.063 -13.172 1.00 94.50 190 ALA A CA 1
ATOM 1558 C C . ALA A 1 190 ? 13.313 0.447 -12.864 1.00 94.50 190 ALA A C 1
ATOM 1560 O O . ALA A 1 190 ? 13.625 1.605 -13.145 1.00 94.50 190 ALA A O 1
ATOM 1561 N N . CYS A 1 191 ? 14.198 -0.421 -12.364 1.00 94.62 191 CYS A N 1
ATOM 1562 C CA . CYS A 1 191 ? 15.594 -0.078 -12.091 1.00 94.62 191 CYS A CA 1
ATOM 1563 C C . CYS A 1 191 ? 16.365 0.300 -13.365 1.00 94.62 191 CYS A C 1
ATOM 1565 O O . CYS A 1 191 ? 17.046 1.323 -13.378 1.00 94.62 191 CYS A O 1
ATOM 1567 N N . CYS A 1 192 ? 16.237 -0.470 -14.451 1.00 93.75 192 CYS A N 1
ATOM 1568 C CA . CYS A 1 192 ? 16.886 -0.150 -15.726 1.00 93.75 192 CYS A CA 1
ATOM 1569 C C . CYS A 1 192 ? 16.410 1.197 -16.279 1.00 93.75 192 CYS A C 1
ATOM 1571 O O . CYS A 1 192 ? 17.234 2.029 -16.645 1.00 93.75 192 CYS A O 1
ATOM 1573 N N . LYS A 1 193 ? 15.097 1.457 -16.266 1.00 91.62 193 LYS A N 1
ATOM 1574 C CA . LYS A 1 193 ? 14.541 2.745 -16.706 1.00 91.62 193 LYS A CA 1
ATOM 1575 C C . LYS A 1 193 ? 15.030 3.915 -15.859 1.00 91.62 193 LYS A C 1
ATOM 1577 O O . LYS A 1 193 ? 15.278 4.994 -16.390 1.00 91.62 193 LYS A O 1
ATOM 1582 N N . ARG A 1 194 ? 15.192 3.706 -14.552 1.00 93.25 194 ARG A N 1
ATOM 1583 C CA . ARG A 1 194 ? 15.736 4.720 -13.644 1.00 93.25 194 ARG A CA 1
ATOM 1584 C C . ARG A 1 194 ? 17.199 5.035 -13.948 1.00 93.25 194 ARG A C 1
ATOM 1586 O O . ARG A 1 194 ? 17.588 6.194 -13.832 1.00 93.25 194 ARG A O 1
ATOM 1593 N N . LEU A 1 195 ? 17.989 4.034 -14.333 1.00 92.81 195 LEU A N 1
ATOM 1594 C CA . LEU A 1 195 ? 19.381 4.224 -14.744 1.00 92.81 195 LEU A CA 1
ATOM 1595 C C . LEU A 1 195 ? 19.484 4.964 -16.080 1.00 92.81 195 LEU A C 1
ATOM 1597 O O . LEU A 1 195 ? 20.267 5.900 -16.162 1.00 92.81 195 LEU A O 1
ATOM 1601 N N . GLU A 1 196 ? 18.658 4.614 -17.072 1.00 90.31 196 GLU A N 1
ATOM 1602 C CA . GLU A 1 196 ? 18.578 5.351 -18.348 1.00 90.31 196 GLU A CA 1
ATOM 1603 C C . GLU A 1 196 ? 18.269 6.839 -18.101 1.00 90.31 196 GLU A C 1
ATOM 1605 O O . GLU A 1 196 ? 18.985 7.714 -18.569 1.00 90.31 196 GLU A O 1
ATOM 1610 N N . SER A 1 197 ? 17.284 7.139 -17.244 1.00 85.06 197 SER A N 1
ATOM 1611 C CA . SER A 1 197 ? 16.967 8.535 -16.899 1.00 85.06 197 SER A CA 1
ATOM 1612 C C . SER A 1 197 ? 18.086 9.278 -16.158 1.00 85.06 197 SER A C 1
ATOM 1614 O O . SER A 1 197 ? 18.045 10.498 -16.079 1.00 85.06 197 SER A O 1
ATOM 1616 N N . LEU A 1 198 ? 19.047 8.566 -15.558 1.00 83.56 198 LEU A N 1
ATOM 1617 C CA . LEU A 1 198 ? 20.212 9.180 -14.914 1.00 83.56 198 LEU A CA 1
ATOM 1618 C C . LEU A 1 198 ? 21.350 9.405 -15.902 1.00 83.56 198 LEU A C 1
ATOM 1620 O O . LEU A 1 198 ? 22.023 10.423 -15.794 1.00 83.56 198 LEU A O 1
ATOM 1624 N N . SER A 1 199 ? 21.576 8.470 -16.829 1.00 77.25 199 SER A N 1
ATOM 1625 C CA . SER A 1 199 ? 22.615 8.626 -17.850 1.00 77.25 199 SER A CA 1
ATOM 1626 C C . SER A 1 199 ? 22.326 9.809 -18.765 1.00 77.25 199 SER A C 1
ATOM 1628 O O . SER A 1 199 ? 23.242 10.569 -19.064 1.00 77.25 199 SER A O 1
ATOM 1630 N N . ASP A 1 200 ? 21.055 10.023 -19.115 1.00 73.31 200 ASP A N 1
ATOM 1631 C CA . ASP A 1 200 ? 20.641 11.158 -19.945 1.00 73.31 200 ASP A CA 1
ATOM 1632 C C . ASP A 1 200 ? 20.996 12.505 -19.272 1.00 73.31 200 ASP A C 1
ATOM 1634 O O . ASP A 1 200 ? 21.482 13.421 -19.927 1.00 73.31 200 ASP A O 1
ATOM 1638 N N . LEU A 1 201 ? 20.859 12.601 -17.941 1.00 66.38 201 LEU A N 1
ATOM 1639 C CA . LEU A 1 201 ? 21.225 13.804 -17.176 1.00 66.38 201 LEU A CA 1
ATOM 1640 C C . LEU A 1 201 ? 22.742 14.041 -17.133 1.00 66.38 201 LEU A C 1
ATOM 1642 O O . LEU A 1 201 ? 23.188 15.184 -17.119 1.00 66.38 201 LEU A O 1
ATOM 1646 N N . THR A 1 202 ? 23.545 12.974 -17.101 1.00 62.62 202 THR A N 1
ATOM 1647 C CA . THR A 1 202 ? 25.011 13.107 -17.065 1.00 62.62 202 THR A CA 1
ATOM 1648 C C . THR A 1 202 ? 25.610 13.528 -18.404 1.00 62.62 202 THR A C 1
ATOM 1650 O O . THR A 1 202 ? 26.688 14.113 -18.415 1.00 62.62 202 THR A O 1
ATOM 1653 N N . GLU A 1 203 ? 24.934 13.250 -19.521 1.00 59.47 203 GLU A N 1
ATOM 1654 C CA . GLU A 1 203 ? 25.383 13.676 -20.851 1.00 59.47 203 GLU A CA 1
ATOM 1655 C C . GLU A 1 203 ? 25.079 15.169 -21.095 1.00 59.47 203 GLU A C 1
ATOM 1657 O O . GLU A 1 203 ? 25.929 15.884 -21.627 1.00 59.47 203 GLU A O 1
ATOM 1662 N N . GLU A 1 204 ? 23.936 15.677 -20.613 1.00 57.47 204 GLU A N 1
ATOM 1663 C CA . GLU A 1 204 ? 23.569 17.104 -20.707 1.00 57.47 204 GLU A CA 1
ATOM 1664 C C . GLU A 1 204 ? 24.499 18.027 -19.895 1.00 57.47 204 GLU A C 1
ATOM 1666 O O . GLU A 1 204 ? 24.797 19.140 -20.328 1.00 57.47 204 GLU A O 1
ATOM 1671 N N . GLU A 1 205 ? 25.014 17.578 -18.745 1.00 53.75 205 GLU A N 1
ATOM 1672 C CA . GLU A 1 205 ? 25.963 18.369 -17.942 1.00 53.75 205 GLU A CA 1
ATOM 1673 C C . GLU A 1 205 ? 27.360 18.467 -18.579 1.00 53.75 205 GLU A C 1
ATOM 1675 O O . GLU A 1 205 ? 28.090 19.419 -18.306 1.00 53.75 205 GLU A O 1
ATOM 1680 N N . THR A 1 206 ? 27.740 17.524 -19.448 1.00 52.50 206 THR A N 1
ATOM 1681 C CA . THR A 1 206 ? 29.057 17.544 -20.112 1.00 52.50 206 THR A CA 1
ATOM 1682 C C . THR A 1 206 ? 29.122 18.450 -21.342 1.00 52.50 206 THR A C 1
ATOM 1684 O O . THR A 1 206 ? 30.202 18.946 -21.654 1.00 52.50 206 THR A O 1
ATOM 1687 N N . ASP A 1 207 ? 27.987 18.733 -21.988 1.00 50.06 207 ASP A N 1
ATOM 1688 C CA . ASP A 1 207 ? 27.903 19.598 -23.182 1.00 50.06 207 ASP A CA 1
ATOM 1689 C C . ASP A 1 207 ? 27.835 21.104 -22.825 1.00 50.06 207 ASP A C 1
ATOM 1691 O O . ASP A 1 207 ? 27.985 21.970 -23.679 1.00 50.06 207 ASP A O 1
ATOM 1695 N N . GLY A 1 208 ? 27.639 21.443 -21.542 1.00 52.19 208 GLY A N 1
ATOM 1696 C CA . GLY A 1 208 ? 27.541 22.827 -21.047 1.00 52.19 208 GLY A CA 1
ATOM 1697 C C . GLY A 1 208 ? 28.838 23.438 -20.495 1.00 52.19 208 GLY A C 1
ATOM 1698 O O . GLY A 1 208 ? 28.817 24.578 -20.032 1.00 52.19 208 GLY A O 1
ATOM 1699 N N . THR A 1 209 ? 29.955 22.701 -20.501 1.00 48.75 209 THR A N 1
ATOM 1700 C CA . THR A 1 209 ? 31.254 23.149 -19.943 1.00 48.75 209 THR A CA 1
ATOM 1701 C C . THR A 1 209 ? 32.339 23.437 -20.986 1.00 48.75 209 THR A C 1
ATOM 1703 O O . THR A 1 209 ? 33.465 23.757 -20.608 1.00 48.75 209 THR A O 1
ATOM 1706 N N . GLU A 1 210 ? 32.016 23.382 -22.279 1.00 47.28 210 GLU A N 1
ATOM 1707 C CA . GLU A 1 210 ? 32.941 23.701 -23.377 1.00 47.28 210 GLU A CA 1
ATOM 1708 C C . GLU A 1 210 ? 32.480 24.907 -24.216 1.00 47.28 210 GLU A C 1
ATOM 1710 O O . GLU A 1 210 ? 32.419 24.812 -25.432 1.00 47.28 210 GLU A O 1
ATOM 1715 N N . GLU A 1 211 ? 32.201 26.067 -23.613 1.00 42.62 211 GLU A N 1
ATOM 1716 C CA . GLU A 1 211 ? 32.325 27.348 -24.334 1.00 42.62 211 GLU A CA 1
ATOM 1717 C C . GLU A 1 211 ? 32.979 28.403 -23.420 1.00 42.62 211 GLU A C 1
ATOM 1719 O O . GLU A 1 211 ? 32.550 28.619 -22.286 1.00 42.62 211 GLU A O 1
ATOM 1724 N N . GLU A 1 212 ? 34.084 28.964 -23.929 1.00 38.09 212 GLU A N 1
ATOM 1725 C CA . GLU A 1 212 ? 35.040 29.908 -23.317 1.00 38.09 212 GLU A CA 1
ATOM 1726 C C . GLU A 1 212 ? 34.454 31.268 -22.894 1.00 38.09 212 GLU A C 1
ATOM 1728 O O . GLU A 1 212 ? 33.584 31.817 -23.611 1.00 38.09 212 GLU A O 1
#

Foldseek 3Di:
DDDDPPPDDPPDDDDDDDPDPPPPDDFLDDPCLLVVVVLVVVLPPPVLVVDDLVVLLVVQLVCCVVPLAHDPVSLLSNLSNLVNDAPVCLVSVQVSLLSNLRGPDNDQDDQSSLQSNLVSCLVRVNNVVCLVVCVCCNRRVNQHDLSSLLVQLSSCVVVVVLVSSLSSLVSVVVVVDPPDVSSPVSNVVSVVVVVVVVVVVVVVVVVPPPDD

Secondary structure (DSSP, 8-state):
---------------S-----------SS-GGGG-HHHHHHHHT-TTGGG--HHHHHHHHHHHHHHHS---HHHHHHHHTTGGG--TTTHHHHHHHHHHHHTSSS--PPPHHHHHHHHHHHHHTT-GGGHHHHHH-HHHH-----HHHHHHHHHHHHHHT-HHHHHHHHHHHHHTT----HHHHHHHHHHHHHHHHHHHHHHHHHHTTS---

pLDDT: mean 83.53, std 19.85, range [28.81, 97.31]

InterPro domains:
  IPR011990 Tetratricopeptide-like helical domain superfamily [G3DSA:1.25.40.10] (48-207)
  IPR019266 Small ribosomal subunit protein mS27 [PTHR21393] (10-203)
  IPR034913 mS27/PTCD2 [PF10037] (5-208)

Radius of gyration: 21.88 Å; chains: 1; bounding box: 59×46×71 Å